Protein AF-A0A1B1ZRY9-F1 (afdb_monomer_lite)

Structure (mmCIF, N/CA/C/O backbone):
data_AF-A0A1B1ZRY9-F1
#
_entry.id   AF-A0A1B1ZRY9-F1
#
loop_
_atom_site.group_PDB
_atom_site.id
_atom_site.type_symbol
_atom_site.label_atom_id
_atom_site.label_alt_id
_atom_site.label_comp_id
_atom_site.label_asym_id
_atom_site.label_entity_id
_atom_site.label_seq_id
_atom_site.pdbx_PDB_ins_code
_atom_site.Cartn_x
_atom_site.Cartn_y
_atom_site.Cartn_z
_atom_site.occupancy
_atom_site.B_iso_or_equiv
_atom_site.auth_seq_id
_atom_site.auth_comp_id
_atom_site.auth_asym_id
_atom_site.auth_atom_id
_atom_site.pdbx_PDB_model_num
ATOM 1 N N . MET A 1 1 ? 19.453 12.428 -91.525 1.00 38.31 1 MET A N 1
ATOM 2 C CA . MET A 1 1 ? 20.132 12.624 -90.227 1.00 38.31 1 MET A CA 1
ATOM 3 C C . MET A 1 1 ? 19.048 12.718 -89.175 1.00 38.31 1 MET A C 1
ATOM 5 O O . MET A 1 1 ? 18.400 13.747 -89.055 1.00 38.31 1 MET A O 1
ATOM 9 N N . SER A 1 2 ? 18.769 11.591 -88.532 1.00 43.16 2 SER A N 1
ATOM 10 C CA . SER A 1 2 ? 17.621 11.385 -87.651 1.00 43.16 2 SER A CA 1
ATOM 11 C C . SER A 1 2 ? 18.153 10.909 -86.309 1.00 43.16 2 SER A C 1
ATOM 13 O O . SER A 1 2 ? 18.924 9.955 -86.286 1.00 43.16 2 SER A O 1
ATOM 15 N N . GLY A 1 3 ? 17.735 11.538 -85.212 1.00 48.09 3 GLY A N 1
ATOM 16 C CA . GLY A 1 3 ? 17.913 10.956 -83.882 1.00 48.09 3 GLY A CA 1
ATOM 17 C C . GLY A 1 3 ? 18.371 11.931 -82.809 1.00 48.09 3 GLY A C 1
ATOM 18 O O . GLY A 1 3 ? 19.525 11.881 -82.406 1.00 48.09 3 GLY A O 1
ATOM 19 N N . THR A 1 4 ? 17.471 12.775 -82.290 1.00 50.34 4 THR A N 1
ATOM 20 C CA . THR A 1 4 ? 17.637 13.352 -80.932 1.00 50.34 4 THR A CA 1
ATOM 21 C C . THR A 1 4 ? 16.328 13.857 -80.296 1.00 50.34 4 THR A C 1
ATOM 23 O O . THR A 1 4 ? 16.357 14.709 -79.420 1.00 50.34 4 THR A O 1
ATOM 26 N N . GLY A 1 5 ? 15.155 13.358 -80.713 1.00 45.81 5 GLY A N 1
ATOM 27 C CA . GLY A 1 5 ? 13.860 13.895 -80.247 1.00 45.81 5 GLY A CA 1
ATOM 28 C C . GLY A 1 5 ? 13.043 13.006 -79.303 1.00 45.81 5 GLY A C 1
ATOM 29 O O . GLY A 1 5 ? 12.042 13.465 -78.769 1.00 45.81 5 GLY A O 1
ATOM 30 N N . SER A 1 6 ? 13.418 11.737 -79.096 1.00 52.50 6 SER A N 1
ATOM 31 C CA . SER A 1 6 ? 12.481 10.738 -78.541 1.00 52.50 6 SER A CA 1
ATOM 32 C C . SER A 1 6 ? 12.801 10.215 -77.133 1.00 52.50 6 SER A C 1
ATOM 34 O O . SER A 1 6 ? 12.024 9.421 -76.604 1.00 52.50 6 SER A O 1
ATOM 36 N N . LEU A 1 7 ? 13.909 10.630 -76.510 1.00 45.16 7 LEU A N 1
ATOM 37 C CA . LEU A 1 7 ? 14.287 10.156 -75.167 1.00 45.16 7 LEU A CA 1
ATOM 38 C C . LEU A 1 7 ? 13.843 11.096 -74.040 1.00 45.16 7 LEU A C 1
ATOM 40 O O . LEU A 1 7 ? 13.531 10.618 -72.959 1.00 45.16 7 LEU A O 1
ATOM 44 N N . VAL A 1 8 ? 13.724 12.404 -74.292 1.00 47.28 8 VAL A N 1
ATOM 45 C CA . VAL A 1 8 ? 13.407 13.388 -73.237 1.00 47.28 8 VAL A CA 1
ATOM 46 C C . VAL A 1 8 ? 11.932 13.330 -72.811 1.00 47.28 8 VAL A C 1
ATOM 48 O O . VAL A 1 8 ? 11.623 13.472 -71.633 1.00 47.28 8 VAL A O 1
ATOM 51 N N . LEU A 1 9 ? 11.007 13.025 -73.728 1.00 43.75 9 LEU A N 1
ATOM 52 C CA . LEU A 1 9 ? 9.573 12.934 -73.408 1.00 43.75 9 LEU A CA 1
ATOM 53 C C . LEU A 1 9 ? 9.193 11.690 -72.589 1.00 43.75 9 LEU A C 1
ATOM 55 O O . LEU A 1 9 ? 8.192 11.713 -71.875 1.00 43.75 9 LEU A O 1
ATOM 59 N N . ARG A 1 10 ? 9.992 10.616 -72.645 1.00 47.88 10 ARG A N 1
ATOM 60 C CA . ARG A 1 10 ? 9.710 9.383 -71.890 1.00 47.88 10 ARG A CA 1
ATOM 61 C C . ARG A 1 10 ? 10.128 9.483 -70.419 1.00 47.88 10 ARG A C 1
ATOM 63 O O . ARG A 1 10 ? 9.510 8.835 -69.581 1.00 47.88 10 ARG A O 1
ATOM 70 N N . THR A 1 11 ? 11.110 10.327 -70.100 1.00 46.78 11 THR A N 1
ATOM 71 C CA . THR A 1 11 ? 11.595 10.537 -68.725 1.00 46.78 11 THR A CA 1
ATOM 72 C C . THR A 1 11 ? 10.695 11.484 -67.929 1.00 46.78 11 THR A C 1
ATOM 74 O O . THR A 1 11 ? 10.453 11.256 -66.748 1.00 46.78 11 THR A O 1
ATOM 77 N N . VAL A 1 12 ? 10.132 12.516 -68.569 1.00 46.50 12 VAL A N 1
ATOM 78 C CA . VAL A 1 12 ? 9.283 13.512 -67.882 1.00 46.50 12 VAL A CA 1
ATOM 79 C C . VAL A 1 12 ? 7.930 12.920 -67.460 1.00 46.50 12 VAL A C 1
ATOM 81 O O . VAL A 1 12 ? 7.422 13.246 -66.387 1.00 46.50 12 VAL A O 1
ATOM 84 N N . ALA A 1 13 ? 7.382 11.978 -68.237 1.00 46.66 13 ALA A N 1
ATOM 85 C CA . ALA A 1 13 ? 6.141 11.281 -67.890 1.00 46.66 13 ALA A CA 1
ATOM 86 C C . ALA A 1 13 ? 6.278 10.377 -66.645 1.00 46.66 13 ALA A C 1
ATOM 88 O O . ALA A 1 13 ? 5.314 10.198 -65.904 1.00 46.66 13 ALA A O 1
ATOM 89 N N . TRP A 1 14 ? 7.479 9.853 -66.375 1.00 41.97 14 TRP A N 1
ATOM 90 C CA . TRP A 1 14 ? 7.754 9.044 -65.182 1.00 41.97 14 TRP A CA 1
ATOM 91 C C . TRP A 1 14 ? 7.870 9.890 -63.906 1.00 41.97 14 TRP A C 1
ATOM 93 O O . TRP A 1 14 ? 7.385 9.482 -62.851 1.00 41.97 14 TRP A O 1
ATOM 103 N N . CYS A 1 15 ? 8.432 11.099 -63.997 1.00 42.06 15 CYS A N 1
ATOM 104 C CA . CYS A 1 15 ? 8.566 11.987 -62.838 1.00 42.06 15 CYS A CA 1
ATOM 105 C C . CYS A 1 15 ? 7.224 12.589 -62.390 1.00 42.06 15 CYS A C 1
ATOM 107 O O . CYS A 1 15 ? 6.992 12.731 -61.192 1.00 42.06 15 CYS A O 1
ATOM 109 N N . ALA A 1 16 ? 6.311 12.893 -63.318 1.00 46.69 16 ALA A N 1
ATOM 110 C CA . ALA A 1 16 ? 4.994 13.429 -62.964 1.00 46.69 16 ALA A CA 1
ATOM 111 C C . ALA A 1 16 ? 4.080 12.380 -62.294 1.00 46.69 16 ALA A C 1
ATOM 113 O O . ALA A 1 16 ? 3.341 12.708 -61.366 1.00 46.69 16 ALA A O 1
ATOM 114 N N . GLY A 1 17 ? 4.166 11.108 -62.709 1.00 41.50 17 GLY A N 1
ATOM 115 C CA . GLY A 1 17 ? 3.406 10.012 -62.096 1.00 41.50 17 GLY A CA 1
ATOM 116 C C . GLY A 1 17 ? 3.866 9.675 -60.672 1.00 41.50 17 GLY A C 1
ATOM 117 O O . GLY A 1 17 ? 3.035 9.451 -59.795 1.00 41.50 17 GLY A O 1
ATOM 118 N N . ALA A 1 18 ? 5.176 9.704 -60.409 1.00 49.78 18 ALA A N 1
ATOM 119 C CA . ALA A 1 18 ? 5.725 9.393 -59.087 1.00 49.78 18 ALA A CA 1
ATOM 120 C C . ALA A 1 18 ? 5.388 10.458 -58.023 1.00 49.78 18 ALA A C 1
ATOM 122 O O . ALA A 1 18 ? 5.142 10.122 -56.865 1.00 49.78 18 ALA A O 1
ATOM 123 N N . VAL A 1 19 ? 5.319 11.738 -58.407 1.00 48.41 19 VAL A N 1
ATOM 124 C CA . VAL A 1 19 ? 5.045 12.839 -57.464 1.00 48.41 19 VAL A CA 1
ATOM 125 C C . VAL A 1 19 ? 3.568 12.888 -57.047 1.00 48.41 19 VAL A C 1
ATOM 127 O O . VAL A 1 19 ? 3.272 13.162 -55.885 1.00 48.41 19 VAL A O 1
ATOM 130 N N . LEU A 1 20 ? 2.634 12.545 -57.942 1.00 45.78 20 LEU A N 1
ATOM 131 C CA . LEU A 1 20 ? 1.205 12.507 -57.600 1.00 45.78 20 LEU A CA 1
ATOM 132 C C . LEU A 1 20 ? 0.823 11.286 -56.749 1.00 45.78 20 LEU A C 1
ATOM 134 O O . LEU A 1 20 ? -0.054 11.395 -55.893 1.00 45.78 20 LEU A O 1
ATOM 138 N N . VAL A 1 21 ? 1.523 10.156 -56.901 1.00 47.53 21 VAL A N 1
ATOM 139 C CA . VAL A 1 21 ? 1.355 8.998 -56.004 1.00 47.53 21 VAL A CA 1
ATOM 140 C C . VAL A 1 21 ? 1.982 9.273 -54.628 1.00 47.53 21 VAL A C 1
ATOM 142 O O . VAL A 1 21 ? 1.386 8.928 -53.612 1.00 47.53 21 VAL A O 1
ATOM 145 N N . GLY A 1 22 ? 3.118 9.977 -54.558 1.00 39.34 22 GLY A N 1
ATOM 146 C CA . GLY A 1 22 ? 3.751 10.346 -53.283 1.00 39.34 22 GLY A CA 1
ATOM 147 C C . GLY A 1 22 ? 2.920 11.306 -52.416 1.00 39.34 22 GLY A C 1
ATOM 148 O O . GLY A 1 22 ? 2.852 11.132 -51.200 1.00 39.34 22 GLY A O 1
ATOM 149 N N . ALA A 1 23 ? 2.234 12.284 -53.019 1.00 42.84 23 ALA A N 1
ATOM 150 C CA . ALA A 1 23 ? 1.418 13.255 -52.278 1.00 42.84 23 ALA A CA 1
ATOM 151 C C . ALA A 1 23 ? 0.080 12.679 -51.766 1.00 42.84 23 ALA A C 1
ATOM 153 O O . ALA A 1 23 ? -0.373 13.040 -50.676 1.00 42.84 23 ALA A O 1
ATOM 154 N N . ALA A 1 24 ? -0.535 11.754 -52.512 1.00 41.91 24 ALA A N 1
ATOM 155 C CA . ALA A 1 24 ? -1.749 11.058 -52.077 1.00 41.91 24 ALA A CA 1
ATOM 156 C C . ALA A 1 24 ? -1.469 10.057 -50.941 1.00 41.91 24 ALA A C 1
ATOM 158 O O . ALA A 1 24 ? -2.276 9.917 -50.023 1.00 41.91 24 ALA A O 1
ATOM 159 N N . VAL A 1 25 ? -0.299 9.408 -50.950 1.00 46.75 25 VAL A N 1
ATOM 160 C CA . VAL A 1 25 ? 0.105 8.491 -49.873 1.00 46.75 25 VAL A CA 1
ATOM 161 C C . VAL A 1 25 ? 0.443 9.256 -48.590 1.00 46.75 25 VAL A C 1
ATOM 163 O O . VAL A 1 25 ? 0.097 8.791 -47.511 1.00 46.75 25 VAL A O 1
ATOM 166 N N . LEU A 1 26 ? 1.024 10.459 -48.674 1.00 39.50 26 LEU A N 1
ATOM 167 C CA . LEU A 1 26 ? 1.292 11.287 -47.489 1.00 39.50 26 LEU A CA 1
ATOM 168 C C . LEU A 1 26 ? 0.023 11.884 -46.862 1.00 39.50 26 LEU A C 1
ATOM 170 O O . LEU A 1 26 ? -0.086 11.919 -45.641 1.00 39.50 26 LEU A O 1
ATOM 174 N N . THR A 1 27 ? -0.973 12.294 -47.652 1.00 44.03 27 THR A N 1
ATOM 175 C CA . THR A 1 27 ? -2.250 12.780 -47.092 1.00 44.03 27 THR A CA 1
ATOM 176 C C . THR A 1 27 ? -3.112 11.643 -46.536 1.00 44.03 27 THR A C 1
ATOM 178 O O . THR A 1 27 ? -3.680 11.792 -45.455 1.00 44.03 27 THR A O 1
ATOM 181 N N . ALA A 1 28 ? -3.132 10.472 -47.181 1.00 42.88 28 ALA A N 1
ATOM 182 C CA . ALA A 1 28 ? -3.774 9.279 -46.626 1.00 42.88 28 ALA A CA 1
ATOM 183 C C . ALA A 1 28 ? -3.040 8.730 -45.388 1.00 42.88 28 ALA A C 1
ATOM 185 O O . ALA A 1 28 ? -3.688 8.213 -44.484 1.00 42.88 28 ALA A O 1
ATOM 186 N N . ALA A 1 29 ? -1.715 8.885 -45.295 1.00 39.41 29 ALA A N 1
ATOM 187 C CA . ALA A 1 29 ? -0.953 8.496 -44.111 1.00 39.41 29 ALA A CA 1
ATOM 188 C C . ALA A 1 29 ? -1.160 9.460 -42.936 1.00 39.41 29 ALA A C 1
ATOM 190 O O . ALA A 1 29 ? -1.237 8.993 -41.809 1.00 39.41 29 ALA A O 1
ATOM 191 N N . VAL A 1 30 ? -1.322 10.769 -43.159 1.00 43.75 30 VAL A N 1
ATOM 192 C CA . VAL A 1 30 ? -1.589 11.727 -42.066 1.00 43.75 30 VAL A CA 1
ATOM 193 C C . VAL A 1 30 ? -3.037 11.628 -41.563 1.00 43.75 30 VAL A C 1
ATOM 195 O O . VAL A 1 30 ? -3.269 11.727 -40.361 1.00 43.75 30 VAL A O 1
ATOM 198 N N . VAL A 1 31 ? -4.010 11.328 -42.431 1.00 45.34 31 VAL A N 1
ATOM 199 C CA . VAL A 1 31 ? -5.394 11.041 -41.996 1.00 45.34 31 VAL A CA 1
ATOM 200 C C . VAL A 1 31 ? -5.525 9.617 -41.429 1.00 45.34 31 VAL A C 1
ATOM 202 O O . VAL A 1 31 ? -6.276 9.401 -40.484 1.00 45.34 31 VAL A O 1
ATOM 205 N N . GLY A 1 32 ? -4.746 8.655 -41.932 1.00 36.50 32 GLY A N 1
ATOM 206 C CA . GLY A 1 32 ? -4.692 7.280 -41.424 1.00 36.50 32 GLY A CA 1
ATOM 207 C C . GLY A 1 32 ? -3.976 7.148 -40.077 1.00 36.50 32 GLY A C 1
ATOM 208 O O . GLY A 1 32 ? -4.422 6.373 -39.238 1.00 36.50 32 GLY A O 1
ATOM 209 N N . PHE A 1 33 ? -2.931 7.943 -39.820 1.00 39.41 33 PHE A N 1
ATOM 210 C CA . PHE A 1 33 ? -2.326 8.043 -38.488 1.00 39.41 33 PHE A CA 1
ATOM 211 C C . PHE A 1 33 ? -3.162 8.900 -37.537 1.00 39.41 33 PHE A C 1
ATOM 213 O O . PHE A 1 33 ? -3.217 8.575 -36.362 1.00 39.41 33 PHE A O 1
ATOM 220 N N . GLY A 1 34 ? -3.879 9.925 -38.012 1.00 36.16 34 GLY A N 1
ATOM 221 C CA . GLY A 1 34 ? -4.839 10.658 -37.176 1.00 36.16 34 GLY A CA 1
ATOM 222 C C . GLY A 1 34 ? -6.056 9.820 -36.752 1.00 36.16 34 GLY A C 1
ATOM 223 O O . GLY A 1 34 ? -6.636 10.075 -35.703 1.00 36.16 34 GLY A O 1
ATOM 224 N N . ALA A 1 35 ? -6.423 8.798 -37.536 1.00 39.91 35 ALA A N 1
ATOM 225 C CA . ALA A 1 35 ? -7.541 7.894 -37.247 1.00 39.91 35 ALA A CA 1
ATOM 226 C C . ALA A 1 35 ? -7.146 6.614 -36.481 1.00 39.91 35 ALA A C 1
ATOM 228 O O . ALA A 1 35 ? -8.023 5.941 -35.946 1.00 39.91 35 ALA A O 1
ATOM 229 N N . LEU A 1 36 ? -5.853 6.278 -36.401 1.00 39.50 36 LEU A N 1
ATOM 230 C CA . LEU A 1 36 ? -5.343 5.176 -35.567 1.00 39.50 36 LEU A CA 1
ATOM 231 C C . LEU A 1 36 ? -5.010 5.604 -34.126 1.00 39.50 36 LEU A C 1
ATOM 233 O O . LEU A 1 36 ? -4.703 4.751 -33.302 1.00 39.50 36 LEU A O 1
ATOM 237 N N . VAL A 1 37 ? -5.139 6.899 -33.814 1.00 48.38 37 VAL A N 1
ATOM 238 C CA . VAL A 1 37 ? -5.117 7.460 -32.445 1.00 48.38 37 VAL A CA 1
ATOM 239 C C . VAL A 1 37 ? -6.555 7.583 -31.885 1.00 48.38 37 VAL A C 1
ATOM 241 O O . VAL A 1 37 ? -6.857 8.365 -30.995 1.00 48.38 37 VAL A O 1
ATOM 244 N N . GLY A 1 38 ? -7.500 6.803 -32.417 1.00 42.12 38 GLY A N 1
ATOM 245 C CA . GLY A 1 38 ? -8.820 6.579 -31.817 1.00 42.12 38 GLY A CA 1
ATOM 246 C C . GLY A 1 38 ? -9.057 5.081 -31.646 1.00 42.12 38 GLY A C 1
ATOM 247 O O . GLY A 1 38 ? -8.393 4.294 -32.320 1.00 42.12 38 GLY A O 1
ATOM 248 N N . PRO A 1 39 ? -9.989 4.597 -30.809 1.00 51.94 39 PRO A N 1
ATOM 249 C CA . PRO A 1 39 ? -10.673 5.126 -29.623 1.00 51.94 39 PRO A CA 1
ATOM 250 C C . PRO A 1 39 ? -10.055 4.590 -28.306 1.00 51.94 39 PRO A C 1
ATOM 252 O O . PRO A 1 39 ? -10.604 4.801 -27.229 1.00 51.94 39 PRO A O 1
ATOM 255 N N . ALA A 1 40 ? -8.936 3.861 -28.389 1.00 48.28 40 ALA A N 1
ATOM 256 C CA . ALA A 1 40 ? -8.318 3.191 -27.245 1.00 48.28 40 ALA A CA 1
ATOM 257 C C . ALA A 1 40 ? -7.770 4.179 -26.208 1.00 48.28 40 ALA A C 1
ATOM 259 O O . ALA A 1 40 ? -7.869 3.908 -25.020 1.00 48.28 40 ALA A O 1
ATOM 260 N N . GLU A 1 41 ? -7.252 5.330 -26.643 1.00 50.69 41 GLU A N 1
ATOM 261 C CA . GLU A 1 41 ? -6.793 6.387 -25.734 1.00 50.69 41 GLU A CA 1
ATOM 262 C C . GLU A 1 41 ? -7.972 7.048 -25.008 1.00 50.69 41 GLU A C 1
ATOM 264 O O . GLU A 1 41 ? -7.918 7.229 -23.802 1.00 50.69 41 GLU A O 1
ATOM 269 N N . ALA A 1 42 ? -9.093 7.290 -25.697 1.00 57.41 42 ALA A N 1
ATOM 270 C CA . ALA A 1 42 ? -10.293 7.860 -25.080 1.00 57.41 42 ALA A CA 1
ATOM 271 C C . ALA A 1 42 ? -10.976 6.896 -24.089 1.00 57.41 42 ALA A C 1
ATOM 273 O O . ALA A 1 42 ? -11.484 7.327 -23.054 1.00 57.41 42 ALA A O 1
ATOM 274 N N . GLU A 1 43 ? -10.995 5.593 -24.386 1.00 59.66 43 GLU A N 1
ATOM 275 C CA . GLU A 1 43 ? -11.486 4.572 -23.449 1.00 59.66 43 GLU A CA 1
ATOM 276 C C . GLU A 1 43 ? -10.506 4.349 -22.287 1.00 59.66 43 GLU A C 1
ATOM 278 O O . GLU A 1 43 ? -10.950 4.190 -21.151 1.00 59.66 43 GLU A O 1
ATOM 283 N N . ALA A 1 44 ? -9.191 4.394 -22.531 1.00 61.91 44 ALA A N 1
ATOM 284 C CA . ALA A 1 44 ? -8.178 4.321 -21.479 1.00 61.91 44 ALA A CA 1
ATOM 285 C C . ALA A 1 44 ? -8.264 5.528 -20.535 1.00 61.91 44 ALA A C 1
ATOM 287 O O . ALA A 1 44 ? -8.315 5.335 -19.323 1.00 61.91 44 ALA A O 1
ATOM 288 N N . ASP A 1 45 ? -8.380 6.746 -21.068 1.00 66.00 45 ASP A N 1
ATOM 289 C CA . ASP A 1 45 ? -8.567 7.970 -20.282 1.00 66.00 45 ASP A CA 1
ATOM 290 C C . ASP A 1 45 ? -9.851 7.895 -19.452 1.00 66.00 45 ASP A C 1
ATOM 292 O O . ASP A 1 45 ? -9.837 8.126 -18.244 1.00 66.00 45 ASP A O 1
ATOM 296 N N . LYS A 1 46 ? -10.960 7.451 -20.054 1.00 70.31 46 LYS A N 1
ATOM 297 C CA . LYS A 1 46 ? -12.225 7.253 -19.337 1.00 70.31 46 LYS A CA 1
ATOM 298 C C . LYS A 1 46 ? -12.123 6.179 -18.252 1.00 70.31 46 LYS A C 1
ATOM 300 O O . LYS A 1 46 ? -12.742 6.312 -17.191 1.00 70.31 46 LYS A O 1
ATOM 305 N N . GLN A 1 47 ? -11.372 5.108 -18.495 1.00 71.06 47 GLN A N 1
ATOM 306 C CA . GLN A 1 47 ? -11.140 4.051 -17.515 1.00 71.06 47 GLN A CA 1
ATOM 307 C C . GLN A 1 47 ? -10.266 4.548 -16.356 1.00 71.06 47 GLN A C 1
ATOM 309 O O . GLN A 1 47 ? -10.569 4.239 -15.202 1.00 71.06 47 GLN A O 1
ATOM 314 N N . ILE A 1 48 ? -9.244 5.358 -16.643 1.00 72.88 48 ILE A N 1
ATOM 315 C CA . ILE A 1 48 ? -8.397 6.017 -15.641 1.00 72.88 48 ILE A CA 1
ATOM 316 C C . ILE A 1 48 ? -9.233 6.983 -14.797 1.00 72.88 48 ILE A C 1
ATOM 318 O O . ILE A 1 48 ? -9.190 6.905 -13.568 1.00 72.88 48 ILE A O 1
ATOM 322 N N . ASP A 1 49 ? -10.060 7.818 -15.426 1.00 82.31 49 ASP A N 1
ATOM 323 C CA . ASP A 1 49 ? -10.962 8.740 -14.732 1.00 82.31 49 ASP A CA 1
ATOM 324 C C . ASP A 1 49 ? -11.956 7.987 -13.840 1.00 82.31 49 ASP A C 1
ATOM 326 O O . ASP A 1 49 ? -12.163 8.345 -12.679 1.00 82.31 49 ASP A O 1
ATOM 330 N N . THR A 1 50 ? -12.526 6.889 -14.343 1.00 86.94 50 THR A N 1
ATOM 331 C CA . THR A 1 50 ? -13.444 6.040 -13.570 1.00 86.94 50 THR A CA 1
ATOM 332 C C . THR A 1 50 ? -12.737 5.401 -12.374 1.00 86.94 50 THR A C 1
ATOM 334 O O . THR A 1 50 ? -13.285 5.388 -11.271 1.00 86.94 50 THR A O 1
ATOM 337 N N . ALA A 1 51 ? -11.510 4.905 -12.555 1.00 87.38 51 ALA A N 1
ATOM 338 C CA . ALA A 1 51 ? -10.715 4.330 -11.474 1.00 87.38 51 ALA A CA 1
ATOM 339 C C . ALA A 1 51 ? -10.339 5.386 -10.422 1.00 87.38 51 ALA A C 1
ATOM 341 O O . ALA A 1 51 ? -10.430 5.120 -9.222 1.00 87.38 51 ALA A O 1
ATOM 342 N N . ALA A 1 52 ? -9.982 6.599 -10.849 1.00 89.12 52 ALA A N 1
ATOM 343 C CA . ALA A 1 52 ? -9.677 7.713 -9.959 1.00 89.12 52 ALA A CA 1
ATOM 344 C C . ALA A 1 52 ? -10.900 8.159 -9.147 1.00 89.12 52 ALA A C 1
ATOM 346 O O . ALA A 1 52 ? -10.783 8.390 -7.942 1.00 89.12 52 ALA A O 1
ATOM 347 N N . VAL A 1 53 ? -12.080 8.238 -9.770 1.00 93.38 53 VAL A N 1
ATOM 348 C CA . VAL A 1 53 ? -13.342 8.510 -9.064 1.00 93.38 53 VAL A CA 1
ATOM 349 C C . VAL A 1 53 ? -13.637 7.403 -8.052 1.00 93.38 53 VAL A C 1
ATOM 351 O O . VAL A 1 53 ? -13.852 7.704 -6.881 1.00 93.38 53 VAL A O 1
ATOM 354 N N . ALA A 1 54 ? -13.543 6.133 -8.455 1.00 92.12 54 ALA A N 1
ATOM 355 C CA . ALA A 1 54 ? -13.787 5.001 -7.564 1.00 92.12 54 ALA A CA 1
ATOM 356 C C . ALA A 1 54 ? -12.827 4.972 -6.361 1.00 92.12 54 ALA A C 1
ATOM 358 O O . ALA A 1 54 ? -13.252 4.686 -5.243 1.00 92.12 54 ALA A O 1
ATOM 359 N N . ALA A 1 55 ? -11.547 5.299 -6.558 1.00 92.81 55 ALA A N 1
ATOM 360 C CA . ALA A 1 55 ? -10.582 5.383 -5.465 1.00 92.81 55 ALA A CA 1
ATOM 361 C C . ALA A 1 55 ? -10.886 6.541 -4.504 1.00 92.81 55 ALA A C 1
ATOM 363 O O . ALA A 1 55 ? -10.787 6.366 -3.292 1.00 92.81 55 ALA A O 1
ATOM 364 N N . ARG A 1 56 ? -11.312 7.704 -5.016 1.00 93.94 56 ARG A N 1
ATOM 365 C CA . ARG A 1 56 ? -11.739 8.842 -4.180 1.00 93.94 56 ARG A CA 1
ATOM 366 C C . ARG A 1 56 ? -13.008 8.528 -3.390 1.00 93.94 56 ARG A C 1
ATOM 368 O O . ARG A 1 56 ? -13.090 8.869 -2.212 1.00 93.94 56 ARG A O 1
ATOM 375 N N . ASP A 1 57 ? -13.975 7.867 -4.017 1.00 95.56 57 ASP A N 1
ATOM 376 C CA . ASP A 1 57 ? -15.197 7.422 -3.348 1.00 95.56 57 ASP A CA 1
ATOM 377 C C . ASP A 1 57 ? -14.886 6.368 -2.280 1.00 95.56 57 ASP A C 1
ATOM 379 O O . ASP A 1 57 ? -15.439 6.422 -1.181 1.00 95.56 57 ASP A O 1
ATOM 383 N N . PHE A 1 58 ? -13.944 5.463 -2.557 1.00 94.88 58 PHE A N 1
ATOM 384 C CA . PHE A 1 58 ? -13.457 4.500 -1.576 1.00 94.88 58 PHE A CA 1
ATOM 385 C C . PHE A 1 58 ? -12.745 5.174 -0.397 1.00 94.88 58 PHE A C 1
ATOM 387 O O . PHE A 1 58 ? -13.033 4.840 0.749 1.00 94.88 58 PHE A O 1
ATOM 394 N N . ALA A 1 59 ? -11.871 6.150 -0.650 1.00 93.94 59 ALA A N 1
ATOM 395 C CA . ALA A 1 59 ? -11.216 6.921 0.406 1.00 93.94 59 ALA A CA 1
ATOM 396 C C . ALA A 1 59 ? -12.249 7.643 1.289 1.00 93.94 59 ALA A C 1
ATOM 398 O O . ALA A 1 59 ? -12.198 7.565 2.515 1.00 93.94 59 ALA A O 1
ATOM 399 N N . ARG A 1 60 ? -13.276 8.251 0.681 1.00 95.31 60 ARG A N 1
ATOM 400 C CA . ARG A 1 60 ? -14.392 8.856 1.425 1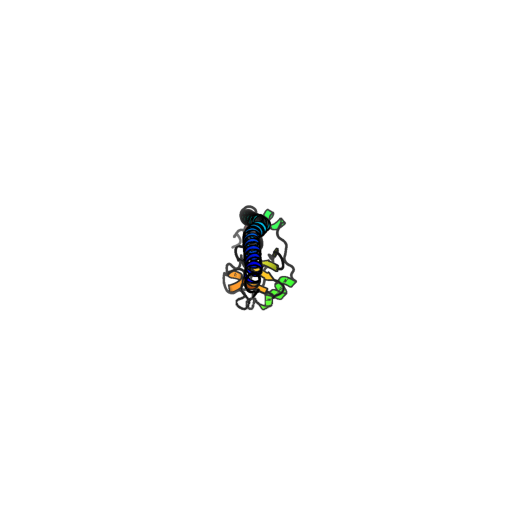.00 95.31 60 ARG A CA 1
ATOM 401 C C . ARG A 1 60 ? -15.172 7.819 2.239 1.00 95.31 60 ARG A C 1
ATOM 403 O O . ARG A 1 60 ? -15.593 8.105 3.362 1.00 95.31 60 ARG A O 1
ATOM 410 N N . LEU A 1 61 ? -15.383 6.619 1.697 1.00 94.81 61 LEU A N 1
ATOM 411 C CA . LEU A 1 61 ? -16.025 5.525 2.425 1.00 94.81 61 LEU A CA 1
ATOM 412 C C . LEU A 1 61 ? -15.175 5.088 3.625 1.00 94.81 61 LEU A C 1
ATOM 414 O O . LEU A 1 61 ? -15.715 4.968 4.719 1.00 94.81 61 LEU A O 1
ATOM 418 N N . ALA A 1 62 ? -13.861 4.928 3.456 1.00 92.94 62 ALA A N 1
ATOM 419 C CA . ALA A 1 62 ? -12.926 4.613 4.537 1.00 92.94 62 ALA A CA 1
ATOM 420 C C . ALA A 1 62 ? -12.979 5.643 5.678 1.00 92.94 62 ALA A C 1
ATOM 422 O O . ALA A 1 62 ? -12.865 5.285 6.850 1.00 92.94 62 ALA A O 1
ATOM 423 N N . GLU A 1 63 ? -13.223 6.915 5.365 1.00 92.31 63 GLU A N 1
ATOM 424 C CA . GLU A 1 63 ? -13.381 7.956 6.379 1.00 92.31 63 GLU A CA 1
ATOM 425 C C . GLU A 1 63 ? -14.738 7.904 7.101 1.00 92.31 63 GLU A C 1
ATOM 427 O O . GLU A 1 63 ? -14.797 8.043 8.332 1.00 92.31 63 GLU A O 1
ATOM 432 N N . THR A 1 64 ? -15.820 7.739 6.336 1.00 95.19 64 THR A N 1
ATOM 433 C CA . THR A 1 64 ? -17.210 7.875 6.806 1.00 95.19 64 THR A CA 1
ATOM 434 C C . THR A 1 64 ? -17.752 6.589 7.433 1.00 95.19 64 THR A C 1
ATOM 436 O O . THR A 1 64 ? -18.268 6.624 8.554 1.00 95.19 64 THR A O 1
ATOM 439 N N . ASP A 1 65 ? -17.558 5.449 6.771 1.00 95.31 65 ASP A N 1
ATOM 440 C CA . ASP A 1 65 ? -17.890 4.108 7.251 1.00 95.31 65 ASP A CA 1
ATOM 441 C C . ASP A 1 65 ? -16.691 3.155 7.069 1.00 95.31 65 ASP A C 1
ATOM 443 O O . ASP A 1 65 ? -16.635 2.352 6.127 1.00 95.31 65 ASP A O 1
ATOM 447 N N . PRO A 1 66 ? -15.710 3.209 7.990 1.00 93.69 66 PRO A N 1
ATOM 448 C CA . PRO A 1 66 ? -14.491 2.421 7.866 1.00 93.69 66 PRO A CA 1
ATOM 449 C C . PRO A 1 66 ? -14.762 0.912 7.933 1.00 93.69 66 PRO A C 1
ATOM 451 O O . PRO A 1 66 ? -14.041 0.131 7.319 1.00 93.69 66 PRO A O 1
ATOM 454 N N . ARG A 1 67 ? -15.821 0.468 8.628 1.00 94.88 67 ARG A N 1
ATOM 455 C CA . ARG A 1 67 ? -16.161 -0.962 8.684 1.00 94.88 67 ARG A CA 1
ATOM 456 C C . ARG A 1 67 ? -16.660 -1.456 7.333 1.00 94.88 67 ARG A C 1
ATOM 458 O O . ARG A 1 67 ? -16.245 -2.533 6.916 1.00 94.88 67 ARG A O 1
ATOM 465 N N . ALA A 1 68 ? -17.499 -0.678 6.647 1.00 94.50 68 ALA A N 1
ATOM 466 C CA . ALA A 1 68 ? -17.944 -1.017 5.299 1.00 94.50 68 ALA A CA 1
ATOM 467 C C . ALA A 1 68 ? -16.783 -1.021 4.294 1.00 94.50 68 ALA A C 1
ATOM 469 O O . ALA A 1 68 ? -16.687 -1.942 3.484 1.00 94.50 68 ALA A O 1
ATOM 470 N N . ALA A 1 69 ? -15.867 -0.049 4.377 1.00 94.44 69 ALA A N 1
ATOM 471 C CA . ALA A 1 69 ? -14.689 -0.007 3.509 1.00 94.44 69 ALA A CA 1
ATOM 472 C C . ALA A 1 69 ? -13.829 -1.278 3.639 1.00 94.44 69 ALA A C 1
ATOM 474 O O . ALA A 1 69 ? -13.482 -1.900 2.628 1.00 94.44 69 ALA A O 1
ATOM 475 N N . LEU A 1 70 ? -13.563 -1.713 4.879 1.00 95.19 70 LEU A N 1
ATOM 476 C CA . LEU A 1 70 ? -12.727 -2.880 5.180 1.00 95.19 70 LEU A CA 1
ATOM 477 C C . LEU A 1 70 ? -13.253 -4.195 4.603 1.00 95.19 70 LEU A C 1
ATOM 479 O O . LEU A 1 70 ? -12.448 -5.066 4.286 1.00 95.19 70 LEU A O 1
ATOM 483 N N . VAL A 1 71 ? -14.568 -4.340 4.407 1.00 94.56 71 VAL A N 1
ATOM 484 C CA . VAL A 1 71 ? -15.153 -5.539 3.771 1.00 94.56 71 VAL A CA 1
ATOM 485 C C . VAL A 1 71 ? -14.591 -5.759 2.363 1.00 94.56 71 VAL A C 1
ATOM 487 O O . VAL A 1 71 ? -14.490 -6.894 1.904 1.00 94.56 71 VAL A O 1
ATOM 490 N N . SER A 1 72 ? -14.204 -4.681 1.679 1.00 91.69 72 SER A N 1
ATOM 491 C CA . SER A 1 72 ? -13.654 -4.729 0.320 1.00 91.69 72 SER A CA 1
ATOM 492 C C . SER A 1 72 ? -12.121 -4.690 0.258 1.00 91.69 72 SER A C 1
ATOM 494 O O . SER A 1 72 ? -11.550 -4.712 -0.839 1.00 91.69 72 SER A O 1
ATOM 496 N N . CYS A 1 73 ? -11.451 -4.621 1.411 1.00 96.00 73 CYS A N 1
ATOM 497 C CA . CYS A 1 73 ? -9.997 -4.645 1.510 1.00 96.00 73 CYS A CA 1
ATOM 498 C C . CYS A 1 73 ? -9.490 -6.087 1.500 1.00 96.00 73 CYS A C 1
ATOM 500 O O . CYS A 1 73 ? -9.993 -6.946 2.221 1.00 96.00 73 CYS A O 1
ATOM 502 N N . SER A 1 74 ? -8.464 -6.352 0.693 1.00 95.69 74 SER A N 1
ATOM 503 C CA . SER A 1 74 ? -7.836 -7.672 0.642 1.00 95.69 74 SER A CA 1
ATOM 504 C C . SER A 1 74 ? -6.655 -7.724 1.612 1.00 95.69 74 SER A C 1
ATOM 506 O O . SER A 1 74 ? -5.764 -6.877 1.507 1.00 95.69 74 SER A O 1
ATOM 508 N N . PRO A 1 75 ? -6.617 -8.681 2.557 1.00 95.19 75 PRO A N 1
ATOM 509 C CA . PRO A 1 75 ? -5.483 -8.822 3.457 1.00 95.19 75 PRO A CA 1
ATOM 510 C C . PRO A 1 75 ? -4.238 -9.252 2.674 1.00 95.19 75 PRO A C 1
ATOM 512 O O . PRO A 1 75 ? -4.311 -10.108 1.788 1.00 95.19 75 PRO A O 1
ATOM 515 N N . ALA A 1 76 ? -3.090 -8.671 3.013 1.00 93.75 76 ALA A N 1
ATOM 516 C CA . ALA A 1 76 ? -1.816 -9.104 2.450 1.00 93.75 76 ALA A CA 1
ATOM 517 C C . ALA A 1 76 ? -1.390 -10.464 3.015 1.00 93.75 76 ALA A C 1
ATOM 519 O O . ALA A 1 76 ? -1.729 -10.817 4.152 1.00 93.75 76 ALA A O 1
ATOM 520 N N . ARG A 1 77 ? -0.604 -11.229 2.248 1.00 89.62 77 ARG A N 1
ATOM 521 C CA . ARG A 1 77 ? -0.031 -12.482 2.755 1.00 89.62 77 ARG A CA 1
ATOM 522 C C . ARG A 1 77 ? 1.109 -12.151 3.715 1.00 89.62 77 ARG A C 1
ATOM 524 O O . ARG A 1 77 ? 1.833 -11.180 3.517 1.00 89.62 77 ARG A O 1
ATOM 531 N N . GLY A 1 78 ? 1.307 -12.989 4.734 1.00 80.81 78 GLY A N 1
ATOM 532 C CA . GLY A 1 78 ? 2.407 -12.797 5.690 1.00 80.81 78 GLY A CA 1
ATOM 533 C C . GLY A 1 78 ? 3.775 -12.731 5.006 1.00 80.81 78 GLY A C 1
ATOM 534 O O . GLY A 1 78 ? 4.556 -11.822 5.269 1.00 80.81 78 GLY A O 1
ATOM 535 N N . THR A 1 79 ? 3.981 -13.602 4.017 1.00 89.12 79 THR A N 1
ATOM 536 C CA . THR A 1 79 ? 5.216 -13.694 3.231 1.00 89.12 79 THR A CA 1
ATOM 537 C C . THR A 1 79 ? 5.562 -12.424 2.457 1.00 89.12 79 THR A C 1
ATOM 539 O O . THR A 1 79 ? 6.738 -12.183 2.195 1.00 89.12 79 THR A O 1
ATOM 542 N N . ASP A 1 80 ? 4.565 -11.614 2.084 1.00 90.81 80 ASP A N 1
ATOM 543 C CA . ASP A 1 80 ? 4.787 -10.393 1.301 1.00 90.81 80 ASP A CA 1
ATOM 544 C C . ASP A 1 80 ? 5.515 -9.342 2.156 1.00 90.81 80 ASP A C 1
ATOM 546 O O . ASP A 1 80 ? 6.444 -8.679 1.694 1.00 90.81 80 ASP A O 1
ATOM 550 N N . PHE A 1 81 ? 5.147 -9.249 3.437 1.00 90.88 81 PHE A N 1
ATOM 551 C CA . PHE A 1 81 ? 5.783 -8.349 4.399 1.00 90.88 81 PHE A CA 1
ATOM 552 C C . PHE A 1 81 ? 7.049 -8.937 5.032 1.00 90.88 81 PHE A C 1
ATOM 554 O O . PHE A 1 81 ? 7.953 -8.172 5.363 1.00 90.88 81 PHE A O 1
ATOM 561 N N . ASP A 1 82 ? 7.168 -10.265 5.132 1.00 90.94 82 ASP A N 1
ATOM 562 C CA . ASP A 1 82 ? 8.420 -10.915 5.550 1.00 90.94 82 ASP A CA 1
ATOM 563 C C . ASP A 1 82 ? 9.558 -10.606 4.563 1.00 90.94 82 ASP A C 1
ATOM 565 O O . ASP A 1 82 ? 10.688 -10.330 4.967 1.00 90.94 82 ASP A O 1
ATOM 569 N N . ALA A 1 83 ? 9.253 -10.590 3.261 1.00 90.62 83 ALA A N 1
ATOM 570 C CA . ALA A 1 83 ? 10.212 -10.221 2.225 1.00 90.62 83 ALA A CA 1
ATOM 571 C C . ALA A 1 83 ? 10.563 -8.720 2.246 1.00 90.62 83 ALA A C 1
ATOM 573 O O . ALA A 1 83 ? 11.699 -8.353 1.941 1.00 90.62 83 ALA A O 1
ATOM 574 N N . LEU A 1 84 ? 9.617 -7.856 2.633 1.00 92.62 84 LEU A N 1
ATOM 575 C CA . LEU A 1 84 ? 9.841 -6.415 2.789 1.00 92.62 84 LEU A CA 1
ATOM 576 C C . LEU A 1 84 ? 10.646 -6.076 4.055 1.00 92.62 84 LEU A C 1
ATOM 578 O O . LEU A 1 84 ? 11.350 -5.069 4.073 1.00 92.62 84 LEU A O 1
ATOM 582 N N . ALA A 1 85 ? 10.576 -6.907 5.101 1.00 91.31 85 ALA A N 1
ATOM 583 C CA . ALA A 1 85 ? 11.155 -6.626 6.416 1.00 91.31 85 ALA A CA 1
ATOM 584 C C . ALA A 1 85 ? 12.652 -6.276 6.374 1.00 91.31 85 ALA A C 1
ATOM 586 O O . ALA A 1 85 ? 13.104 -5.429 7.140 1.00 91.31 85 ALA A O 1
ATOM 587 N N . GLY A 1 86 ? 13.416 -6.864 5.445 1.00 90.62 86 GLY A N 1
ATOM 588 C CA . GLY A 1 86 ? 14.840 -6.556 5.265 1.00 90.62 86 GLY A CA 1
ATOM 589 C C . GLY A 1 86 ? 15.137 -5.134 4.768 1.00 90.62 86 GLY A C 1
ATOM 590 O O . GLY A 1 86 ? 16.282 -4.696 4.847 1.00 90.62 86 GLY A O 1
ATOM 591 N N . ALA A 1 87 ? 14.131 -4.419 4.259 1.00 92.50 87 ALA A N 1
ATOM 592 C CA . ALA A 1 87 ? 14.242 -3.037 3.799 1.00 92.50 87 ALA A CA 1
ATOM 593 C C . ALA A 1 87 ? 13.737 -2.004 4.822 1.00 92.50 87 ALA A C 1
ATOM 595 O O . ALA A 1 87 ? 13.881 -0.805 4.581 1.00 92.50 87 ALA A O 1
ATOM 596 N N . LEU A 1 88 ? 13.133 -2.450 5.929 1.00 91.69 88 LEU A N 1
ATOM 597 C CA . LEU A 1 88 ? 12.626 -1.585 6.995 1.00 91.69 88 LEU A CA 1
ATOM 598 C C . LEU A 1 88 ? 13.724 -1.259 8.025 1.00 91.69 88 LEU A C 1
ATOM 600 O O . LEU A 1 88 ? 14.746 -1.953 8.083 1.00 91.69 88 LEU A O 1
ATOM 604 N N . PRO A 1 89 ? 13.538 -0.224 8.869 1.00 89.75 89 PRO A N 1
ATOM 605 C CA . PRO A 1 89 ? 14.504 0.110 9.906 1.00 89.75 89 PRO A CA 1
ATOM 606 C C . PRO A 1 89 ? 14.648 -1.032 10.929 1.00 89.75 89 PRO A C 1
ATOM 608 O O . PRO A 1 89 ? 13.686 -1.765 11.174 1.00 89.75 89 PRO A O 1
ATOM 611 N N . PRO A 1 90 ? 15.812 -1.189 11.582 1.00 89.00 90 PRO A N 1
ATOM 612 C CA . PRO A 1 90 ? 15.989 -2.205 12.616 1.00 89.00 90 PRO A CA 1
ATOM 613 C C . PRO A 1 90 ? 14.944 -2.073 13.733 1.00 89.00 90 PRO A C 1
ATOM 615 O O . PRO A 1 90 ? 14.737 -0.987 14.266 1.00 89.00 90 PRO A O 1
ATOM 618 N N . GLY A 1 91 ? 14.291 -3.181 14.090 1.00 85.81 91 GLY A N 1
ATOM 619 C CA . GLY A 1 91 ? 13.229 -3.204 15.106 1.00 85.81 91 GLY A CA 1
ATOM 620 C C . GLY A 1 91 ? 11.837 -2.818 14.591 1.00 85.81 91 GLY A C 1
ATOM 621 O O . GLY A 1 91 ? 10.848 -3.084 15.278 1.00 85.81 91 GLY A O 1
ATOM 622 N N . ALA A 1 92 ? 11.739 -2.281 13.372 1.00 89.06 92 ALA A N 1
ATOM 623 C CA . ALA A 1 92 ? 10.468 -1.996 12.731 1.00 89.06 92 ALA A CA 1
ATOM 624 C C . ALA A 1 92 ? 9.812 -3.274 12.193 1.00 89.06 92 ALA A C 1
ATOM 626 O O . ALA A 1 92 ? 10.476 -4.177 11.678 1.00 89.06 92 ALA A O 1
ATOM 627 N N . ARG A 1 93 ? 8.485 -3.341 12.277 1.00 88.31 93 ARG A N 1
ATOM 628 C CA . ARG A 1 93 ? 7.686 -4.444 11.728 1.00 88.31 93 ARG A CA 1
ATOM 629 C C . ARG A 1 93 ? 6.348 -3.937 11.211 1.00 88.31 93 ARG A C 1
ATOM 631 O O . ARG A 1 93 ? 5.794 -2.985 11.757 1.00 88.31 93 ARG A O 1
ATOM 638 N N . ALA A 1 94 ? 5.810 -4.607 10.198 1.00 89.88 94 ALA A N 1
ATOM 639 C CA . ALA A 1 94 ? 4.439 -4.370 9.771 1.00 89.88 94 ALA A CA 1
ATOM 640 C C . ALA A 1 94 ? 3.461 -4.747 10.894 1.00 89.88 94 ALA A C 1
ATOM 642 O O . ALA A 1 94 ? 3.608 -5.790 11.537 1.00 89.88 94 ALA A O 1
ATOM 643 N N . GLY A 1 95 ? 2.479 -3.885 11.140 1.00 88.06 95 GLY A N 1
ATOM 644 C CA . GLY A 1 95 ? 1.365 -4.160 12.036 1.00 88.06 95 GLY A CA 1
ATOM 645 C C . GLY A 1 95 ? 0.384 -5.179 11.450 1.00 88.06 95 GLY A C 1
ATOM 646 O O . GLY A 1 95 ? 0.483 -5.594 10.295 1.00 88.06 95 GLY A O 1
ATOM 647 N N . GLU A 1 96 ? -0.601 -5.570 12.259 1.00 87.25 96 GLU A N 1
ATOM 648 C CA . GLU A 1 96 ? -1.612 -6.572 11.881 1.00 87.25 96 GLU A CA 1
ATOM 649 C C . GLU A 1 96 ? -2.520 -6.107 10.729 1.00 87.25 96 GLU A C 1
ATOM 651 O O . GLU A 1 96 ? -2.969 -6.916 9.915 1.00 87.25 96 GLU A O 1
ATOM 656 N N . ALA A 1 97 ? -2.778 -4.799 10.633 1.00 91.31 97 ALA A N 1
ATOM 657 C CA . ALA A 1 97 ? -3.601 -4.188 9.591 1.00 91.31 97 ALA A CA 1
ATOM 658 C C . ALA A 1 97 ? -2.823 -4.047 8.272 1.00 91.31 97 ALA A C 1
ATOM 660 O O . ALA A 1 97 ? -2.410 -2.956 7.889 1.00 91.31 97 ALA A O 1
ATOM 661 N N . ARG A 1 98 ? -2.602 -5.171 7.591 1.00 93.31 98 ARG A N 1
ATOM 662 C CA . ARG A 1 98 ? -1.830 -5.252 6.345 1.00 93.31 98 ARG A CA 1
ATOM 663 C C . ARG A 1 98 ? -2.702 -5.626 5.155 1.00 93.31 98 ARG A C 1
ATOM 665 O O . ARG A 1 98 ? -3.436 -6.617 5.190 1.00 93.31 98 ARG A O 1
ATOM 672 N N . TYR A 1 99 ? -2.574 -4.868 4.076 1.00 96.19 99 TYR A N 1
ATOM 673 C CA . TYR A 1 99 ? -3.436 -4.970 2.906 1.00 96.19 99 TYR A CA 1
ATOM 674 C C . TYR A 1 99 ? -2.636 -5.038 1.615 1.00 96.19 99 TYR A C 1
ATOM 676 O O . TYR A 1 99 ? -1.523 -4.517 1.524 1.00 96.19 99 TYR A O 1
ATOM 684 N N . ALA A 1 100 ? -3.228 -5.702 0.625 1.00 96.31 100 ALA A N 1
ATOM 685 C CA . ALA A 1 100 ? -2.683 -5.836 -0.712 1.00 96.31 100 ALA A CA 1
ATOM 686 C C . ALA A 1 100 ? -3.707 -5.383 -1.759 1.00 96.31 100 ALA A C 1
ATOM 688 O O . ALA A 1 100 ? -4.888 -5.728 -1.681 1.00 96.31 100 ALA A O 1
ATOM 689 N N . VAL A 1 101 ? -3.249 -4.642 -2.765 1.00 96.56 101 VAL A N 1
ATOM 690 C CA . VAL A 1 101 ? -4.040 -4.251 -3.937 1.00 96.56 101 VAL A CA 1
ATOM 691 C C . VAL A 1 101 ? -3.266 -4.654 -5.184 1.00 96.56 101 VAL A C 1
ATOM 693 O O . VAL A 1 101 ? -2.133 -4.227 -5.377 1.00 96.56 101 VAL A O 1
ATOM 696 N N . ALA A 1 102 ? -3.862 -5.493 -6.028 1.00 94.38 102 ALA A N 1
ATOM 697 C CA . ALA A 1 102 ? -3.296 -5.792 -7.338 1.00 94.38 102 ALA A CA 1
ATOM 698 C C . ALA A 1 102 ? -3.550 -4.610 -8.283 1.00 94.38 102 ALA A C 1
ATOM 700 O O . ALA A 1 102 ? -4.695 -4.173 -8.418 1.00 94.38 102 ALA A O 1
ATOM 701 N N . ASP A 1 103 ? -2.495 -4.119 -8.927 1.00 91.25 103 ASP A N 1
ATOM 702 C CA . ASP A 1 103 ? -2.555 -3.028 -9.898 1.00 91.25 103 ASP A CA 1
ATOM 703 C C . ASP A 1 103 ? -1.682 -3.384 -11.110 1.00 91.25 103 ASP A C 1
ATOM 705 O O . ASP A 1 103 ? -0.454 -3.289 -11.083 1.00 91.25 103 ASP A O 1
ATOM 709 N N . GLY A 1 104 ? -2.320 -3.915 -12.155 1.00 89.62 104 GLY A N 1
ATOM 710 C CA . GLY A 1 104 ? -1.620 -4.488 -13.303 1.00 89.62 104 GLY A CA 1
ATOM 711 C C . GLY A 1 104 ? -0.655 -5.609 -12.896 1.00 89.62 104 GLY A C 1
ATOM 712 O O . GLY A 1 104 ? -1.065 -6.633 -12.355 1.00 89.62 104 GLY A O 1
ATOM 713 N N . GLU A 1 105 ? 0.632 -5.404 -13.174 1.00 92.00 105 GLU A N 1
ATOM 714 C CA . GLU A 1 105 ? 1.717 -6.371 -12.934 1.00 92.00 105 GLU A CA 1
ATOM 715 C C . GLU A 1 105 ? 2.378 -6.228 -11.552 1.00 92.00 105 GLU A C 1
ATOM 717 O O . GLU A 1 105 ? 3.345 -6.936 -11.246 1.00 92.00 105 GLU A O 1
ATOM 722 N N . VAL A 1 106 ? 1.908 -5.291 -10.724 1.00 95.62 106 VAL A N 1
ATOM 723 C CA . VAL A 1 106 ? 2.438 -5.067 -9.377 1.00 95.62 106 VAL A CA 1
ATOM 724 C C . VAL A 1 106 ? 1.387 -5.346 -8.312 1.00 95.62 106 VAL A C 1
ATOM 726 O O . VAL A 1 106 ? 0.180 -5.225 -8.524 1.00 95.62 106 VAL A O 1
ATOM 729 N N . VAL A 1 107 ? 1.868 -5.702 -7.127 1.00 96.75 107 VAL A N 1
ATOM 730 C CA . VAL A 1 107 ? 1.064 -5.762 -5.910 1.00 96.75 107 VAL A CA 1
ATOM 731 C C . VAL A 1 107 ? 1.478 -4.603 -5.021 1.00 96.75 107 VAL A C 1
ATOM 733 O O . VAL A 1 107 ? 2.639 -4.488 -4.634 1.00 96.75 107 VAL A O 1
ATOM 736 N N . LEU A 1 108 ? 0.523 -3.741 -4.704 1.00 97.81 108 LEU A N 1
ATOM 737 C CA . LEU A 1 108 ? 0.686 -2.657 -3.752 1.00 97.81 108 LEU A CA 1
ATOM 738 C C . LEU A 1 108 ? 0.438 -3.200 -2.350 1.00 97.81 108 LEU A C 1
ATOM 740 O O . LEU A 1 108 ? -0.616 -3.776 -2.091 1.00 97.81 108 LEU A O 1
ATOM 744 N N . LEU A 1 109 ? 1.402 -3.021 -1.459 1.00 97.50 109 LEU A N 1
ATOM 745 C CA . LEU A 1 109 ? 1.360 -3.452 -0.069 1.00 97.50 109 LEU A CA 1
ATOM 746 C C . LEU A 1 109 ? 1.270 -2.222 0.824 1.00 97.50 109 LEU A C 1
ATOM 748 O O . LEU A 1 109 ? 2.087 -1.313 0.690 1.00 97.50 109 LEU A O 1
ATOM 752 N N . ALA A 1 110 ? 0.311 -2.212 1.744 1.00 96.06 110 ALA A N 1
ATOM 753 C CA . ALA A 1 110 ? 0.138 -1.142 2.718 1.00 96.06 110 ALA A CA 1
ATOM 754 C C . ALA A 1 110 ? -0.040 -1.728 4.118 1.00 96.06 110 ALA A C 1
ATOM 756 O O . ALA A 1 110 ? -0.802 -2.678 4.308 1.00 96.06 110 ALA A O 1
ATOM 757 N N . ALA A 1 111 ? 0.682 -1.182 5.091 1.00 92.88 111 ALA A N 1
ATOM 758 C CA . ALA A 1 111 ? 0.551 -1.547 6.495 1.00 92.88 111 ALA A CA 1
ATOM 759 C C . ALA A 1 111 ? 1.085 -0.412 7.375 1.00 92.88 111 ALA A C 1
ATOM 761 O O . ALA A 1 111 ? 2.062 0.231 6.982 1.00 92.88 111 ALA A O 1
ATOM 762 N N . PRO A 1 112 ? 0.529 -0.219 8.583 1.00 89.94 112 PRO A N 1
ATOM 763 C CA . PRO A 1 112 ? 1.172 0.623 9.573 1.00 89.94 112 PRO A CA 1
ATOM 764 C C . PRO A 1 112 ? 2.472 -0.053 10.011 1.00 89.94 112 PRO A C 1
ATOM 766 O O . PRO A 1 112 ? 2.504 -1.271 10.219 1.00 89.94 112 PRO A O 1
ATOM 769 N N . ILE A 1 113 ? 3.547 0.715 10.162 1.00 89.19 113 ILE A N 1
ATOM 770 C CA . ILE A 1 113 ? 4.822 0.197 10.663 1.00 89.19 113 ILE A CA 1
ATOM 771 C C . ILE A 1 113 ? 4.969 0.569 12.133 1.00 89.19 113 ILE A C 1
ATOM 773 O O . ILE A 1 113 ? 4.872 1.731 12.506 1.00 89.19 113 ILE A O 1
ATOM 777 N N . VAL A 1 114 ? 5.207 -0.435 12.975 1.00 86.31 114 VAL A N 1
ATOM 778 C CA . VAL A 1 114 ? 5.384 -0.271 14.423 1.00 86.31 114 VAL A CA 1
ATOM 779 C C . VAL A 1 114 ? 6.822 -0.578 14.826 1.00 86.31 114 VAL A C 1
ATOM 781 O O . VAL A 1 114 ? 7.525 -1.307 14.128 1.00 86.31 114 VAL A O 1
ATOM 784 N N . GLY A 1 115 ? 7.247 -0.082 15.991 1.00 80.62 115 GLY A N 1
ATOM 785 C CA . GLY A 1 115 ? 8.588 -0.345 16.529 1.00 80.62 115 GLY A CA 1
ATOM 786 C C . GLY A 1 115 ? 9.675 0.602 16.016 1.00 80.62 115 GLY A C 1
ATOM 787 O O . GLY A 1 115 ? 10.851 0.354 16.257 1.00 80.62 115 GLY A O 1
ATOM 788 N N . THR A 1 116 ? 9.300 1.686 15.335 1.00 74.50 116 THR A N 1
ATOM 789 C CA . THR A 1 116 ? 10.208 2.787 14.999 1.00 74.50 116 THR A CA 1
ATOM 790 C C . THR A 1 116 ? 10.257 3.800 16.142 1.00 74.50 116 THR A C 1
ATOM 792 O O . THR A 1 116 ? 9.218 4.170 16.687 1.00 74.50 116 THR A O 1
ATOM 795 N N . GLU A 1 117 ? 11.454 4.267 16.508 1.00 60.72 117 GLU A N 1
ATOM 796 C CA . GLU A 1 117 ? 11.629 5.395 17.431 1.00 60.72 117 GLU A CA 1
ATOM 797 C C . GLU A 1 117 ? 11.242 6.693 16.710 1.00 60.72 117 GLU A C 1
ATOM 799 O O . GLU A 1 117 ? 12.055 7.348 16.065 1.00 60.72 117 GLU A O 1
ATOM 804 N N . GLY A 1 118 ? 9.952 7.008 16.744 1.00 56.16 118 GLY A N 1
ATOM 805 C CA . GLY A 1 118 ? 9.367 8.175 16.102 1.00 56.16 118 GLY A CA 1
ATOM 806 C C . GLY A 1 118 ? 7.887 7.932 15.860 1.00 56.16 118 GLY A C 1
ATOM 807 O O . GLY A 1 118 ? 7.518 6.894 15.307 1.00 56.16 118 GLY A O 1
ATOM 808 N N . GLU A 1 119 ? 7.055 8.886 16.278 1.00 47.72 119 GLU A N 1
ATOM 809 C CA . GLU A 1 119 ? 5.709 9.109 15.738 1.00 47.72 119 GLU A CA 1
ATOM 810 C C . GLU A 1 119 ? 5.872 9.443 14.250 1.00 47.72 119 GLU A C 1
ATOM 812 O O . GLU A 1 119 ? 5.847 10.593 13.829 1.00 47.72 119 GLU A O 1
ATOM 817 N N . ASN A 1 120 ? 6.189 8.436 13.446 1.00 46.84 120 ASN A N 1
ATOM 818 C CA . ASN A 1 120 ? 6.037 8.558 12.018 1.00 46.84 120 ASN A CA 1
ATOM 819 C C . ASN A 1 120 ? 4.583 8.202 11.761 1.00 46.84 120 ASN A C 1
ATOM 821 O O . ASN A 1 120 ? 4.196 7.060 12.012 1.00 46.84 120 ASN A O 1
ATOM 825 N N . ASP A 1 121 ? 3.828 9.173 11.249 1.00 51.38 121 ASP A N 1
ATOM 826 C CA . ASP A 1 121 ? 2.568 9.024 10.508 1.00 51.38 121 ASP A CA 1
ATOM 827 C C . ASP A 1 121 ? 2.772 8.097 9.282 1.00 51.38 121 ASP A C 1
ATOM 829 O O . ASP A 1 121 ? 2.383 8.401 8.161 1.00 51.38 121 ASP A O 1
ATOM 833 N N . GLY A 1 122 ? 3.394 6.926 9.458 1.00 51.19 122 GLY A N 1
ATOM 834 C CA . GLY A 1 122 ? 3.561 5.875 8.457 1.00 51.19 122 GLY A CA 1
ATOM 835 C C . GLY A 1 122 ? 2.249 5.163 8.128 1.00 51.19 122 GLY A C 1
ATOM 836 O O . GLY A 1 122 ? 2.257 4.046 7.611 1.00 51.19 122 GLY A O 1
ATOM 837 N N . ASP A 1 123 ? 1.131 5.811 8.432 1.00 66.06 123 ASP A N 1
ATOM 838 C CA . ASP A 1 123 ? -0.240 5.342 8.303 1.00 66.06 123 ASP A CA 1
ATOM 839 C C . ASP A 1 123 ? -0.657 5.211 6.834 1.00 66.06 123 ASP A C 1
ATOM 841 O O . ASP A 1 123 ? -1.648 4.553 6.513 1.00 66.06 123 ASP A O 1
ATOM 845 N N . ARG A 1 124 ? 0.140 5.783 5.919 1.00 79.25 124 ARG A N 1
ATOM 846 C CA . ARG A 1 124 ? -0.063 5.738 4.465 1.00 79.25 124 ARG A CA 1
ATOM 847 C C . ARG A 1 124 ? 1.153 5.196 3.712 1.00 79.25 124 ARG A C 1
ATOM 849 O O . ARG A 1 124 ? 1.333 5.456 2.517 1.00 79.25 124 ARG A O 1
ATOM 856 N N . ALA A 1 125 ? 1.995 4.405 4.374 1.00 92.69 125 ALA A N 1
ATOM 857 C CA . ALA A 1 125 ? 3.114 3.755 3.711 1.00 92.69 125 ALA A CA 1
ATOM 858 C C . ALA A 1 125 ? 2.619 2.701 2.702 1.00 92.69 125 ALA A C 1
ATOM 860 O O . ALA A 1 125 ? 1.940 1.738 3.063 1.00 92.69 125 ALA A O 1
ATOM 861 N N . VAL A 1 126 ? 2.971 2.891 1.425 1.00 96.81 126 VAL A N 1
ATOM 862 C CA . VAL A 1 126 ? 2.667 1.959 0.335 1.00 96.81 126 VAL A CA 1
ATOM 863 C C . VAL A 1 126 ? 3.946 1.587 -0.402 1.00 96.81 126 VAL A C 1
ATOM 865 O O . VAL A 1 126 ? 4.693 2.450 -0.877 1.00 96.81 126 VAL A O 1
ATOM 868 N N . TRP A 1 127 ? 4.164 0.286 -0.547 1.00 97.75 127 TRP A N 1
ATOM 869 C CA . TRP A 1 127 ? 5.223 -0.298 -1.362 1.00 97.75 127 TRP A CA 1
ATOM 870 C C . TRP A 1 127 ? 4.623 -1.013 -2.561 1.00 97.75 127 TRP A C 1
ATOM 872 O O . TRP A 1 127 ? 3.519 -1.536 -2.485 1.00 97.75 127 TRP A O 1
ATOM 882 N N . ALA A 1 128 ? 5.362 -1.078 -3.660 1.00 97.81 128 ALA A N 1
ATOM 883 C CA . ALA A 1 128 ? 5.023 -1.929 -4.790 1.00 97.81 128 ALA A CA 1
ATOM 884 C C . ALA A 1 128 ? 5.964 -3.128 -4.822 1.00 97.81 128 ALA A C 1
ATOM 886 O O . ALA A 1 128 ? 7.177 -2.968 -4.681 1.00 97.81 128 ALA A O 1
ATOM 887 N N . TYR A 1 129 ? 5.412 -4.314 -5.047 1.00 96.19 129 TYR A N 1
ATOM 888 C CA . TYR A 1 129 ? 6.156 -5.534 -5.314 1.00 96.19 129 TYR A CA 1
ATOM 889 C C . TYR A 1 129 ? 5.849 -6.030 -6.724 1.00 96.19 129 TYR A C 1
ATOM 891 O O . TYR A 1 129 ? 4.690 -6.195 -7.102 1.00 96.19 129 TYR A O 1
ATOM 899 N N . GLY A 1 130 ? 6.898 -6.275 -7.503 1.00 94.19 130 GLY A N 1
ATOM 900 C CA . GLY A 1 130 ? 6.784 -6.766 -8.869 1.00 94.19 130 GLY A CA 1
ATOM 901 C C . GLY A 1 130 ? 8.085 -7.396 -9.350 1.00 94.19 130 GLY A C 1
ATOM 902 O O . GLY A 1 130 ? 8.984 -7.713 -8.569 1.00 94.19 130 GLY A O 1
ATOM 903 N N . ARG A 1 131 ? 8.216 -7.555 -10.670 1.00 93.62 131 ARG A N 1
ATOM 904 C CA . ARG A 1 131 ? 9.361 -8.244 -11.298 1.00 93.62 131 ARG A CA 1
ATOM 905 C C . ARG A 1 131 ? 10.736 -7.658 -10.961 1.00 93.62 131 ARG A C 1
ATOM 907 O O . ARG A 1 131 ? 11.726 -8.372 -11.068 1.00 93.62 131 ARG A O 1
ATOM 914 N N . GLN A 1 132 ? 10.805 -6.377 -10.609 1.00 92.75 132 GLN A N 1
ATOM 915 C CA . GLN A 1 132 ? 12.047 -5.663 -10.302 1.00 92.75 132 GLN A CA 1
ATOM 916 C C . GLN A 1 132 ? 12.325 -5.602 -8.786 1.00 92.75 132 GLN A C 1
ATOM 918 O O . GLN A 1 132 ? 13.245 -4.913 -8.357 1.00 92.75 132 GLN A O 1
ATOM 923 N N . GLY A 1 133 ? 11.549 -6.332 -7.973 1.00 94.62 133 GLY A N 1
ATOM 924 C CA . GLY A 1 133 ? 11.629 -6.316 -6.513 1.00 94.62 133 GLY A CA 1
ATOM 925 C C . GLY A 1 133 ? 10.701 -5.280 -5.880 1.00 94.62 133 GLY A C 1
ATOM 926 O O . GLY A 1 133 ? 9.653 -4.942 -6.436 1.00 94.62 133 GLY A O 1
ATOM 927 N N . PHE A 1 134 ? 11.068 -4.795 -4.696 1.00 97.19 134 PHE A N 1
ATOM 928 C CA . PHE A 1 134 ? 10.286 -3.788 -3.983 1.00 97.19 134 PHE A CA 1
ATOM 929 C C . PHE A 1 134 ? 10.615 -2.368 -4.439 1.00 97.19 134 PHE A C 1
ATOM 931 O O . PHE A 1 134 ? 11.763 -2.059 -4.750 1.00 97.19 134 PHE A O 1
ATOM 938 N N . ALA A 1 135 ? 9.612 -1.497 -4.406 1.00 97.44 135 ALA A N 1
ATOM 939 C CA . ALA A 1 135 ? 9.759 -0.058 -4.572 1.00 97.44 135 ALA A CA 1
ATOM 940 C C . ALA A 1 135 ? 8.962 0.687 -3.496 1.00 97.44 135 ALA A C 1
ATOM 942 O O . ALA A 1 135 ? 7.854 0.281 -3.147 1.00 97.44 135 ALA A O 1
ATOM 943 N N . ALA A 1 136 ? 9.509 1.792 -2.997 1.00 96.75 136 ALA A N 1
ATOM 944 C CA . ALA A 1 136 ? 8.854 2.663 -2.028 1.00 96.75 136 ALA A CA 1
ATOM 945 C C . ALA A 1 136 ? 8.029 3.738 -2.754 1.00 96.75 136 ALA A C 1
ATOM 947 O O . ALA A 1 136 ? 8.587 4.652 -3.373 1.00 96.75 136 ALA A O 1
ATOM 948 N N . VAL A 1 137 ? 6.697 3.619 -2.713 1.00 97.00 137 VAL A N 1
ATOM 949 C CA . VAL A 1 137 ? 5.793 4.412 -3.563 1.00 97.00 137 VAL A CA 1
ATOM 950 C C . VAL A 1 137 ? 5.412 5.738 -2.919 1.00 97.00 137 VAL A C 1
ATOM 952 O O . VAL A 1 137 ? 5.559 6.784 -3.554 1.00 97.00 137 VAL A O 1
ATOM 955 N N . THR A 1 138 ? 4.971 5.726 -1.663 1.00 95.06 138 THR A N 1
ATOM 956 C CA . THR A 1 138 ? 4.623 6.951 -0.921 1.00 95.06 138 THR A CA 1
ATOM 957 C C . THR A 1 138 ? 5.841 7.569 -0.231 1.00 95.06 138 THR A C 1
ATOM 959 O O . THR A 1 138 ? 6.921 6.975 -0.193 1.00 95.06 138 THR A O 1
ATOM 962 N N . GLU A 1 139 ? 5.703 8.803 0.263 1.00 91.75 139 GLU A N 1
ATOM 963 C CA . GLU A 1 139 ? 6.764 9.471 1.035 1.00 91.75 139 GLU A CA 1
ATOM 964 C C . GLU A 1 139 ? 7.106 8.697 2.305 1.00 91.75 139 GLU A C 1
ATOM 966 O O . GLU A 1 139 ? 8.283 8.436 2.546 1.00 91.75 139 GLU A O 1
ATOM 971 N N . ASP A 1 140 ? 6.096 8.214 3.025 1.00 91.25 140 ASP A N 1
ATOM 972 C CA . ASP A 1 140 ? 6.281 7.418 4.240 1.00 91.25 140 ASP A CA 1
ATOM 973 C C . ASP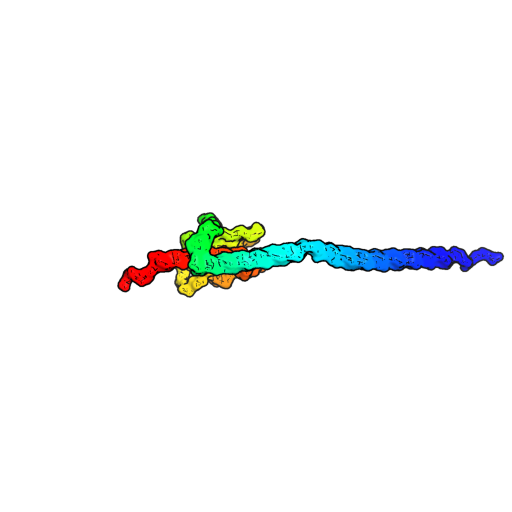 A 1 140 ? 7.044 6.124 3.955 1.00 91.25 140 ASP A C 1
ATOM 975 O O . ASP A 1 140 ? 8.006 5.788 4.645 1.00 91.25 140 ASP A O 1
ATOM 979 N N . ALA A 1 141 ? 6.679 5.422 2.875 1.00 94.12 141 ALA A N 1
ATOM 980 C CA . ALA A 1 141 ? 7.399 4.231 2.447 1.00 94.12 141 ALA A CA 1
ATOM 981 C C . ALA A 1 141 ? 8.869 4.552 2.141 1.00 94.12 141 ALA A C 1
ATOM 983 O O . ALA A 1 141 ? 9.756 3.782 2.510 1.00 94.12 141 ALA A O 1
ATOM 984 N N . ARG A 1 142 ? 9.160 5.699 1.508 1.00 93.12 142 ARG A N 1
ATOM 985 C CA . ARG A 1 142 ? 10.543 6.125 1.228 1.00 93.12 142 ARG A CA 1
ATOM 986 C C . ARG A 1 142 ? 11.310 6.477 2.495 1.00 93.12 142 ARG A C 1
ATOM 988 O O . ARG A 1 142 ? 12.486 6.140 2.584 1.00 93.12 142 ARG A O 1
ATOM 995 N N . ALA A 1 143 ? 10.663 7.122 3.460 1.00 91.19 143 ALA A N 1
ATOM 996 C CA . ALA A 1 143 ? 11.268 7.438 4.748 1.00 91.19 143 ALA A CA 1
ATOM 997 C C . ALA A 1 143 ? 11.609 6.164 5.537 1.00 91.19 143 ALA A C 1
ATOM 999 O O . ALA A 1 143 ? 12.691 6.058 6.111 1.00 91.19 143 ALA A O 1
ATOM 1000 N N . LEU A 1 144 ? 10.716 5.171 5.507 1.00 91.38 144 LEU A N 1
ATOM 1001 C CA . LEU A 1 144 ? 10.893 3.886 6.184 1.00 91.38 144 LEU A CA 1
ATOM 1002 C C . LEU A 1 144 ? 11.901 2.973 5.477 1.00 91.38 144 LEU A C 1
ATOM 1004 O O . LEU A 1 144 ? 12.570 2.178 6.125 1.00 91.38 144 LEU A O 1
ATOM 1008 N N . SER A 1 145 ? 12.027 3.072 4.156 1.00 93.00 145 SER A N 1
ATOM 1009 C CA . SER A 1 145 ? 12.873 2.175 3.361 1.00 93.00 145 SER A CA 1
ATOM 1010 C C . SER A 1 145 ? 13.738 2.938 2.349 1.00 93.00 145 SER A C 1
ATOM 1012 O O . SER A 1 145 ? 13.610 2.743 1.139 1.00 93.00 145 SER A O 1
ATOM 1014 N N . PRO A 1 146 ? 14.667 3.798 2.813 1.00 90.88 146 PRO A N 1
ATOM 1015 C CA . PRO A 1 146 ? 15.439 4.697 1.948 1.00 90.88 146 PRO A CA 1
ATOM 1016 C C . PRO A 1 146 ? 16.368 3.968 0.963 1.00 90.88 146 PRO A C 1
ATOM 1018 O O . PRO A 1 146 ? 16.839 4.568 0.000 1.00 90.88 146 PRO A O 1
ATOM 1021 N N . GLY A 1 147 ? 16.641 2.679 1.194 1.00 93.44 147 GLY A N 1
ATOM 1022 C CA . GLY A 1 147 ? 17.404 1.828 0.280 1.00 93.44 147 GLY A CA 1
ATOM 1023 C C . GLY A 1 147 ? 16.595 1.270 -0.896 1.00 93.44 147 GLY A C 1
ATOM 1024 O O . GLY A 1 147 ? 17.194 0.722 -1.822 1.00 93.44 147 GLY A O 1
ATOM 1025 N N . LEU A 1 148 ? 15.262 1.382 -0.882 1.00 96.38 148 LEU A N 1
ATOM 1026 C CA . LEU A 1 148 ? 14.423 0.916 -1.983 1.00 96.38 148 LEU A CA 1
ATOM 1027 C C . LEU A 1 148 ? 14.346 1.946 -3.117 1.00 96.38 148 LEU A C 1
ATOM 1029 O O . LEU A 1 148 ? 14.337 3.155 -2.872 1.00 96.38 148 LEU A O 1
ATOM 1033 N N . PRO A 1 149 ? 14.234 1.490 -4.379 1.00 96.25 149 PRO A N 1
ATOM 1034 C CA . PRO A 1 149 ? 13.966 2.382 -5.495 1.00 96.25 149 PRO A CA 1
ATOM 1035 C C . PRO A 1 149 ? 12.603 3.072 -5.339 1.00 96.25 149 PRO A C 1
ATOM 1037 O O . PRO A 1 149 ? 11.672 2.546 -4.728 1.00 96.25 149 PRO A O 1
ATOM 1040 N N . GLY A 1 150 ? 12.476 4.259 -5.933 1.00 92.88 150 GLY A N 1
ATOM 1041 C CA . GLY A 1 150 ? 11.214 5.000 -5.979 1.00 92.88 150 GLY A CA 1
ATOM 1042 C C . GLY A 1 150 ? 10.205 4.439 -6.997 1.00 92.88 150 GLY A C 1
ATOM 1043 O O . GLY A 1 150 ? 10.538 3.558 -7.793 1.00 92.88 150 GLY A O 1
ATOM 1044 N N . PRO A 1 151 ? 8.987 5.006 -7.062 1.00 91.69 151 PRO A N 1
ATOM 1045 C CA . PRO A 1 151 ? 7.854 4.421 -7.792 1.00 91.69 151 PRO A CA 1
ATOM 1046 C C . PRO A 1 151 ? 8.019 4.384 -9.317 1.00 91.69 151 PRO A C 1
ATOM 1048 O O . PRO A 1 151 ? 7.373 3.589 -10.000 1.00 91.69 151 PRO A O 1
ATOM 1051 N N . ARG A 1 152 ? 8.930 5.200 -9.865 1.00 92.94 152 ARG A N 1
ATOM 1052 C CA . ARG A 1 152 ? 9.194 5.288 -11.312 1.00 92.94 152 ARG A CA 1
ATOM 1053 C C . ARG A 1 152 ? 9.633 3.965 -11.936 1.00 92.94 152 ARG A C 1
ATOM 1055 O O . ARG A 1 152 ? 9.414 3.776 -13.125 1.00 92.94 152 ARG A O 1
ATOM 1062 N N . ILE A 1 153 ? 10.213 3.055 -11.151 1.00 94.00 153 ILE A N 1
ATOM 1063 C CA . ILE A 1 153 ? 10.615 1.723 -11.625 1.00 94.00 153 ILE A CA 1
ATOM 1064 C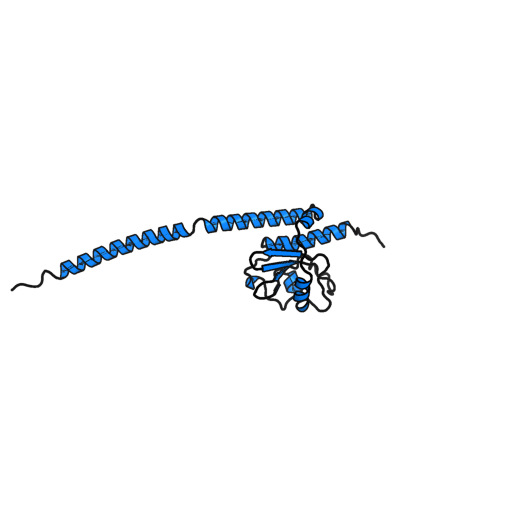 C . ILE A 1 153 ? 9.425 0.894 -12.147 1.00 94.00 153 ILE A C 1
ATOM 1066 O O . ILE A 1 153 ? 9.600 0.035 -13.010 1.00 94.00 153 ILE A O 1
ATOM 1070 N N . TYR A 1 154 ? 8.216 1.214 -11.678 1.00 93.94 154 TYR A N 1
ATOM 1071 C CA . TYR A 1 154 ? 6.952 0.616 -12.105 1.00 93.94 154 TYR A CA 1
ATOM 1072 C C . TYR A 1 154 ? 6.003 1.618 -12.773 1.00 93.94 154 TYR A C 1
ATOM 1074 O O . TYR A 1 154 ? 4.829 1.313 -12.938 1.00 93.94 154 TYR A O 1
ATOM 1082 N N . ALA A 1 155 ? 6.491 2.809 -13.146 1.00 93.19 155 ALA A N 1
ATOM 1083 C CA . ALA A 1 155 ? 5.668 3.899 -13.680 1.00 93.19 155 ALA A CA 1
ATOM 1084 C C . ALA A 1 155 ? 4.448 4.248 -12.795 1.00 93.19 155 ALA A C 1
ATOM 1086 O O . ALA A 1 155 ? 3.410 4.668 -13.298 1.00 93.19 155 ALA A O 1
ATOM 1087 N N . LEU A 1 156 ? 4.581 4.083 -11.475 1.00 93.38 156 LEU A N 1
ATOM 1088 C CA . LEU A 1 156 ? 3.522 4.400 -10.523 1.00 93.38 156 LEU A CA 1
ATOM 1089 C C . LEU A 1 156 ? 3.554 5.878 -10.134 1.00 93.38 156 LEU A C 1
ATOM 1091 O O . LEU A 1 156 ? 4.623 6.463 -9.936 1.00 93.38 156 LEU A O 1
ATOM 1095 N N . ASP A 1 157 ? 2.366 6.440 -9.943 1.00 92.06 157 ASP A N 1
ATOM 1096 C CA . ASP A 1 157 ? 2.169 7.730 -9.291 1.00 92.06 157 ASP A CA 1
ATOM 1097 C C . ASP A 1 157 ? 1.650 7.509 -7.854 1.00 92.06 157 ASP A C 1
ATOM 1099 O O . ASP A 1 157 ? 0.753 6.680 -7.661 1.00 92.06 157 ASP A O 1
ATOM 1103 N N . PRO A 1 158 ? 2.167 8.213 -6.827 1.00 91.06 158 PRO A N 1
ATOM 1104 C CA . PRO A 1 158 ? 1.685 8.069 -5.449 1.00 91.06 158 PRO A CA 1
ATOM 1105 C C . PRO A 1 158 ? 0.199 8.414 -5.253 1.00 91.06 158 PRO A C 1
ATOM 1107 O O . PRO A 1 158 ? -0.398 7.990 -4.271 1.00 91.06 158 PRO A O 1
ATOM 1110 N N . SER A 1 159 ? -0.403 9.170 -6.173 1.00 91.38 159 S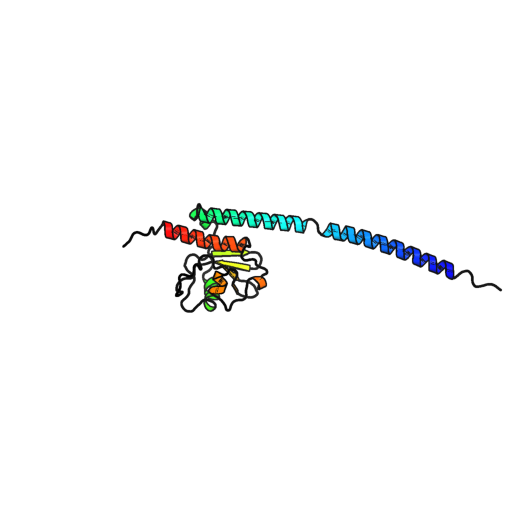ER A N 1
ATOM 1111 C CA . SER A 1 159 ? -1.833 9.502 -6.191 1.00 91.38 159 SER A CA 1
ATOM 1112 C C . SER A 1 159 ? -2.668 8.575 -7.081 1.00 91.38 159 SER A C 1
ATOM 1114 O O . SER A 1 159 ? -3.876 8.779 -7.227 1.00 91.38 159 SER A O 1
ATOM 1116 N N . SER A 1 160 ? -2.051 7.544 -7.669 1.00 93.31 160 SER A N 1
ATOM 1117 C CA . SER A 1 160 ? -2.756 6.580 -8.513 1.00 93.31 160 SER A CA 1
ATOM 1118 C C . SER A 1 160 ? -3.857 5.836 -7.737 1.00 93.31 160 SER A C 1
ATOM 1120 O O . SER A 1 160 ? -3.738 5.623 -6.523 1.00 93.31 160 SER A O 1
ATOM 1122 N N . PRO A 1 161 ? -4.933 5.402 -8.421 1.00 94.88 161 PRO A N 1
ATOM 1123 C CA . PRO A 1 161 ? -6.088 4.777 -7.778 1.00 94.88 161 PRO A CA 1
ATOM 1124 C C . PRO A 1 161 ? -5.743 3.580 -6.883 1.00 94.88 161 PRO A C 1
ATOM 1126 O O . PRO A 1 161 ? -6.297 3.447 -5.789 1.00 94.88 161 PRO A O 1
ATOM 1129 N N . GLY A 1 162 ? -4.814 2.725 -7.323 1.00 94.62 162 GLY A N 1
ATOM 1130 C CA . GLY A 1 162 ? -4.368 1.564 -6.556 1.00 94.62 162 GLY A CA 1
ATOM 1131 C C . GLY A 1 162 ? -3.675 1.957 -5.251 1.00 94.62 162 GLY A C 1
ATOM 1132 O O . GLY A 1 162 ? -3.960 1.372 -4.205 1.00 94.62 162 GLY A O 1
ATOM 1133 N N . VAL A 1 163 ? -2.815 2.980 -5.292 1.00 95.75 163 VAL A N 1
ATOM 1134 C CA . VAL A 1 163 ? -2.053 3.456 -4.125 1.00 95.75 163 VAL A CA 1
ATOM 1135 C C . VAL A 1 163 ? -2.982 4.093 -3.101 1.00 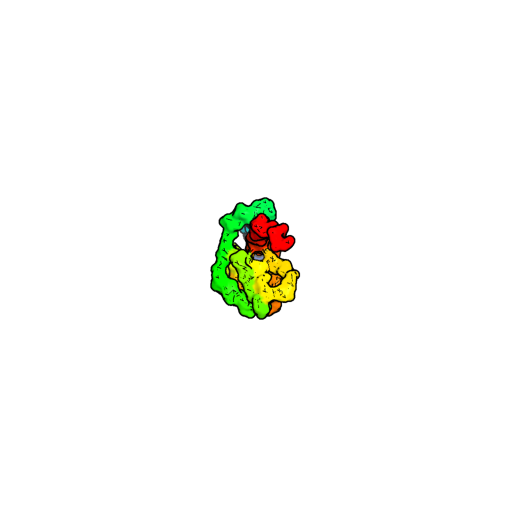95.75 163 VAL A C 1
ATOM 1137 O O . VAL A 1 163 ? -2.923 3.741 -1.923 1.00 95.75 163 VAL A O 1
ATOM 1140 N N . VAL A 1 164 ? -3.897 4.956 -3.558 1.00 95.25 164 VAL A N 1
ATOM 1141 C CA . VAL A 1 164 ? -4.926 5.566 -2.702 1.00 95.25 164 VAL A CA 1
ATOM 1142 C C . VAL A 1 164 ? -5.755 4.481 -2.025 1.00 95.25 164 VAL A C 1
ATOM 1144 O O . VAL A 1 164 ? -5.930 4.507 -0.810 1.00 95.25 164 VAL A O 1
ATOM 1147 N N . ARG A 1 165 ? -6.210 3.477 -2.783 1.00 95.56 165 ARG A N 1
ATOM 1148 C CA . ARG A 1 165 ? -7.002 2.375 -2.230 1.00 95.56 165 ARG A CA 1
ATOM 1149 C C . ARG A 1 165 ? -6.234 1.571 -1.179 1.00 95.56 165 ARG A C 1
ATOM 1151 O O . ARG A 1 165 ? -6.807 1.251 -0.139 1.00 95.56 165 ARG A O 1
ATOM 1158 N N . ALA A 1 166 ? -4.966 1.248 -1.438 1.00 95.75 166 ALA A N 1
ATOM 1159 C CA . ALA A 1 166 ? -4.132 0.498 -0.502 1.00 95.75 166 ALA A CA 1
ATOM 1160 C C . ALA A 1 166 ? -3.941 1.263 0.819 1.00 95.75 166 ALA A C 1
ATOM 1162 O O . ALA A 1 166 ? -4.170 0.696 1.887 1.00 95.75 166 ALA A O 1
ATOM 1163 N N . ALA A 1 167 ? -3.616 2.558 0.745 1.00 95.31 167 ALA A N 1
ATOM 1164 C CA . ALA A 1 167 ? -3.480 3.420 1.920 1.00 95.31 167 ALA A CA 1
ATOM 1165 C C . ALA A 1 167 ? -4.808 3.560 2.690 1.00 95.31 167 ALA A C 1
ATOM 1167 O O . ALA A 1 167 ? -4.853 3.356 3.901 1.00 95.31 167 ALA A O 1
ATOM 1168 N N . SER A 1 168 ? -5.923 3.791 1.988 1.00 95.25 168 SER A N 1
ATOM 1169 C CA . SER A 1 168 ? -7.245 3.935 2.612 1.00 95.25 168 SER A CA 1
ATOM 1170 C C . SER A 1 168 ? -7.710 2.683 3.370 1.00 95.25 168 SER A C 1
ATOM 1172 O O . SER A 1 168 ? -8.468 2.801 4.331 1.00 95.25 168 SER A O 1
ATOM 1174 N N . CYS A 1 169 ? -7.257 1.483 2.988 1.00 95.75 169 CYS A N 1
ATOM 1175 C CA . CYS A 1 169 ? -7.529 0.270 3.762 1.00 95.75 169 CYS A CA 1
ATOM 1176 C C . CYS A 1 169 ? -6.849 0.286 5.141 1.00 95.75 169 CYS A C 1
ATOM 1178 O O . CYS A 1 169 ? -7.466 -0.123 6.127 1.00 95.75 169 CYS A O 1
ATOM 1180 N N . VAL A 1 170 ? -5.613 0.791 5.228 1.00 94.25 170 VAL A N 1
ATOM 1181 C CA . VAL A 1 170 ? -4.901 0.960 6.505 1.00 94.25 170 VAL A CA 1
ATOM 1182 C C . VAL A 1 170 ? -5.603 2.005 7.370 1.00 94.25 170 VAL A C 1
ATOM 1184 O O . VAL A 1 170 ? -5.932 1.720 8.523 1.00 94.25 170 VAL A O 1
ATOM 1187 N N . GLU A 1 171 ? -5.943 3.157 6.792 1.00 92.25 171 GLU A N 1
ATOM 1188 C CA . GLU A 1 171 ? -6.655 4.231 7.498 1.00 92.25 171 GLU A CA 1
ATOM 1189 C C . GLU A 1 171 ? -8.005 3.768 8.058 1.00 92.25 171 GLU A C 1
ATOM 1191 O O . GLU A 1 171 ? -8.358 4.066 9.203 1.00 92.25 171 GLU A O 1
ATOM 1196 N N . ALA A 1 172 ? -8.768 3.001 7.274 1.00 93.88 172 ALA A N 1
ATOM 1197 C CA . ALA A 1 172 ? -10.028 2.433 7.735 1.00 93.88 172 ALA A CA 1
ATOM 1198 C C . ALA A 1 172 ? -9.812 1.505 8.945 1.00 93.88 172 ALA A C 1
ATOM 1200 O O . ALA A 1 172 ? -10.557 1.577 9.927 1.00 93.88 172 ALA A O 1
ATOM 1201 N N . ALA A 1 173 ? -8.776 0.661 8.912 1.00 93.06 173 ALA A N 1
ATOM 1202 C CA . ALA A 1 173 ? -8.443 -0.254 10.003 1.00 93.06 173 ALA A CA 1
ATOM 1203 C C . ALA A 1 173 ? -8.060 0.483 11.292 1.00 93.06 173 ALA A C 1
ATOM 1205 O O . ALA A 1 173 ? -8.529 0.128 12.381 1.00 93.06 173 ALA A O 1
ATOM 1206 N N . GLN A 1 174 ? -7.253 1.536 11.172 1.00 89.81 174 GLN A N 1
ATOM 1207 C CA . GLN A 1 174 ? -6.850 2.377 12.297 1.00 89.81 174 GLN A CA 1
ATOM 1208 C C . GLN A 1 174 ? -8.057 3.069 12.925 1.00 89.81 174 GLN A C 1
ATOM 1210 O O . GLN A 1 174 ? -8.290 2.921 14.124 1.00 89.81 174 GLN A O 1
ATOM 1215 N N . ARG A 1 175 ? -8.927 3.679 12.110 1.00 90.31 175 ARG A N 1
ATOM 1216 C CA . ARG A 1 175 ? -10.168 4.307 12.592 1.00 90.31 175 ARG A CA 1
ATOM 1217 C C . ARG A 1 175 ? -11.097 3.329 13.305 1.00 90.31 175 ARG A C 1
ATOM 1219 O O . ARG A 1 175 ? -11.743 3.703 14.283 1.00 90.31 175 ARG A O 1
ATOM 1226 N N . VAL A 1 176 ? -11.211 2.082 12.838 1.00 90.38 176 VAL A N 1
ATOM 1227 C CA . VAL A 1 176 ? -11.984 1.060 13.569 1.00 90.38 176 VAL A CA 1
ATOM 1228 C C . VAL A 1 176 ? -11.340 0.764 14.921 1.00 90.38 176 VAL A C 1
ATOM 1230 O O . VAL A 1 176 ? -12.056 0.676 15.917 1.00 90.38 176 VAL A O 1
ATOM 1233 N N . THR A 1 177 ? -10.016 0.639 14.963 1.00 86.00 177 THR A N 1
ATOM 1234 C CA . THR A 1 177 ? -9.262 0.316 16.182 1.00 86.00 177 THR A CA 1
ATOM 1235 C C . THR A 1 177 ? -9.367 1.430 17.228 1.00 86.00 177 THR A C 1
ATOM 1237 O O . THR A 1 177 ? -9.669 1.154 18.389 1.00 86.00 177 THR A O 1
ATOM 1240 N N . GLU A 1 178 ? -9.228 2.690 16.815 1.00 82.62 178 GLU A N 1
ATOM 1241 C CA . GLU A 1 178 ? -9.386 3.874 17.672 1.00 82.62 178 GLU A CA 1
ATOM 1242 C C . GLU A 1 178 ? -10.812 4.022 18.208 1.00 82.62 178 GLU A C 1
ATOM 1244 O O . GLU A 1 178 ? -11.016 4.305 19.385 1.00 82.62 178 GLU A O 1
ATOM 1249 N N . ARG A 1 179 ? -11.830 3.768 17.375 1.00 75.62 179 ARG A N 1
ATOM 1250 C CA . ARG A 1 179 ? -13.238 3.812 17.813 1.00 75.62 179 ARG A CA 1
ATOM 1251 C C . ARG A 1 179 ? -13.581 2.713 18.821 1.00 75.62 179 ARG A C 1
ATOM 1253 O O . ARG A 1 179 ? -14.541 2.862 19.572 1.00 75.62 179 ARG A O 1
ATOM 1260 N N . VAL A 1 180 ? -12.844 1.603 18.809 1.00 66.31 180 VAL A N 1
ATOM 1261 C CA . VAL A 1 180 ? -13.005 0.493 19.762 1.00 66.31 180 VAL A CA 1
ATOM 1262 C C . VAL A 1 180 ? -12.185 0.724 21.037 1.00 66.31 180 VAL A C 1
ATOM 1264 O O . VAL A 1 180 ? -12.585 0.248 22.096 1.00 66.31 180 VAL A O 1
ATOM 1267 N N . SER A 1 181 ? -11.105 1.505 20.958 1.00 56.19 181 SER A N 1
ATOM 1268 C CA . SER A 1 181 ? -10.298 1.951 22.098 1.00 56.19 181 SER A CA 1
ATOM 1269 C C . SER A 1 181 ? -10.490 3.452 22.349 1.00 56.19 181 SER A C 1
ATOM 1271 O O . SER A 1 181 ? -9.554 4.224 22.125 1.00 56.19 181 SER A O 1
ATOM 1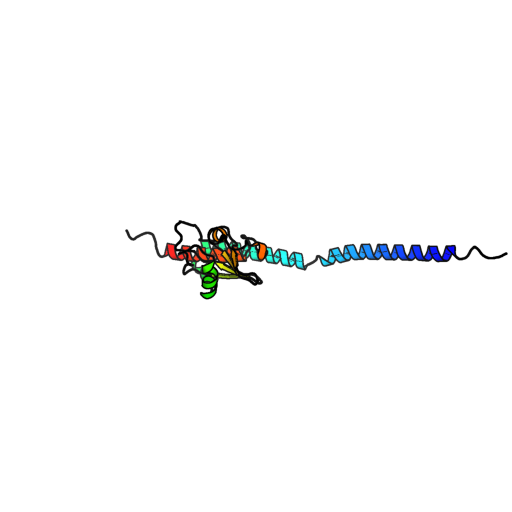273 N N . PRO A 1 182 ? -11.673 3.919 22.800 1.00 49.59 182 PRO A N 1
ATOM 1274 C CA . PRO A 1 182 ? -11.794 5.308 23.212 1.00 49.59 182 PRO A CA 1
ATOM 1275 C C . PRO A 1 182 ? -10.816 5.522 24.368 1.00 49.59 182 PRO A C 1
ATOM 1277 O O . PRO A 1 182 ? -10.815 4.753 25.330 1.00 49.59 182 PRO A O 1
ATOM 1280 N N . ALA A 1 183 ? -9.957 6.533 24.260 1.00 53.72 183 ALA A N 1
ATOM 1281 C CA . ALA A 1 183 ? -9.066 6.955 25.331 1.00 53.72 183 ALA A CA 1
ATOM 1282 C C . ALA A 1 183 ? -9.843 7.028 26.663 1.00 53.72 183 ALA A C 1
ATOM 1284 O O . ALA A 1 183 ? -10.693 7.894 26.855 1.00 53.72 183 ALA A O 1
ATOM 1285 N N . GLY A 1 184 ? -9.608 6.061 27.551 1.00 49.41 184 GLY A N 1
ATOM 1286 C CA . GLY A 1 184 ? -10.460 5.837 28.717 1.00 49.41 184 GLY A CA 1
ATOM 1287 C C . GLY A 1 184 ? -9.958 4.676 29.561 1.00 49.41 184 GLY A C 1
ATOM 1288 O O . GLY A 1 184 ? -10.620 3.650 29.685 1.00 49.41 184 GLY A O 1
ATOM 1289 N N . GLY A 1 185 ? -8.754 4.822 30.108 1.00 44.12 185 GLY A N 1
ATOM 1290 C CA . GLY A 1 185 ? -8.153 3.799 30.956 1.00 44.12 185 GLY A CA 1
ATOM 1291 C C . GLY A 1 185 ? -6.897 4.242 31.697 1.00 44.12 185 GLY A C 1
ATOM 1292 O O . GLY A 1 185 ? -6.005 3.417 31.864 1.00 44.12 185 GLY A O 1
ATOM 1293 N N . ARG A 1 186 ? -6.804 5.515 32.101 1.00 38.50 186 ARG A N 1
ATOM 1294 C CA . ARG A 1 186 ? -6.009 5.983 33.248 1.00 38.50 186 ARG A CA 1
ATOM 1295 C C . ARG A 1 186 ? -6.709 7.172 33.882 1.00 38.50 186 ARG A C 1
ATOM 1297 O O . ARG A 1 186 ? -7.198 8.017 33.103 1.00 38.50 186 ARG A O 1
#

Secondary structure (DSSP, 8-state):
---SSSSHHHHHHHHHHHHHHHHHHHHHHHHHHHHTT-SHHHHHHHHHHHHHHHHHHHHHHHHH-HHHHHHTPPBPPHHHHHHHGGGSPTT-EE-S--EEEEETTEEEEE--EES-SS---GGG-EEEEETTEEEE-SHHHHHH-TTS--GGGGT--TTSHHHHHHHHHHHHHHHHHHHHS-S---

Sequence (186 aa):
MSGTGSLVLRTVAWCAGAVLVGAAVLTAAVVGFGALVGPAEAEADKQIDTAAVAARDFARLAETDPRAALVSCSPARGTDFDALAGALPPGARAGEARYAVADGEVVLLAAPIVGTEGENDGDRAVWAYGRQGFAAVTEDARALSPGLPGPRIYALDPSSPGVVRAASCVEAAQRVTERVSPAGGR

pLDDT: mean 77.77, std 21.41, range [36.16, 97.81]

Radius of gyration: 29.3 Å; chains: 1; bounding box: 38×28×124 Å

Foldseek 3Di:
DDDDDPPPVVVVVVVVVVVVVVVVVVVCVVVVVVVVPDDVVVVVVVVQVVLLVVLVVLLVCLVPPLVVSLVPFAADDPVVQVLVVVQFDPQKGFDPLWTWFDDPQKIKIAGDIPRDPDPDPSLLFIWIQGPVGIEGEDPSSCVGGVVHHYPVVVPDHCSGSRSSSRSSSSSSVVVVVCVVCPPDDD